Protein AF-0000000083455259 (afdb_homodimer)

Structure (mmCIF, N/CA/C/O backbone):
data_AF-0000000083455259-model_v1
#
loop_
_entity.id
_entity.type
_entity.pdbx_description
1 polymer 'Glycoprotein hormone subunit beta domain-containing protein'
#
loop_
_atom_site.group_PDB
_atom_site.id
_atom_site.type_symbol
_atom_site.label_atom_id
_atom_site.label_alt_id
_atom_site.label_comp_id
_atom_site.label_asym_id
_atom_site.label_entity_id
_atom_site.label_seq_id
_atom_site.pdbx_PDB_ins_code
_atom_site.Cartn_x
_atom_site.Cartn_y
_atom_site.Cartn_z
_atom_site.occupancy
_atom_site.B_iso_or_equiv
_atom_site.auth_seq_id
_atom_site.auth_comp_id
_atom_site.auth_asym_id
_atom_site.auth_atom_id
_atom_site.pdbx_PDB_model_num
ATOM 1 N N . MET A 1 1 ? -46.438 -30.312 -44.875 1 40.62 1 MET A N 1
ATOM 2 C CA . MET A 1 1 ? -45.875 -30 -43.562 1 40.62 1 MET A CA 1
ATOM 3 C C . MET A 1 1 ? -44.531 -29.312 -43.688 1 40.62 1 MET A C 1
ATOM 5 O O . MET A 1 1 ? -43.562 -29.891 -44.188 1 40.62 1 MET A O 1
ATOM 9 N N . PHE A 1 2 ? -44.469 -27.953 -44 1 55.75 2 PHE A N 1
ATOM 10 C CA . PHE A 1 2 ? -43.312 -27.062 -44.156 1 55.75 2 PHE A CA 1
ATOM 11 C C . PHE A 1 2 ? -42.562 -26.922 -42.844 1 55.75 2 PHE A C 1
ATOM 13 O O . PHE A 1 2 ? -43.156 -26.5 -41.844 1 55.75 2 PHE A O 1
ATOM 20 N N . LEU A 1 3 ? -41.562 -27.797 -42.562 1 54.16 3 LEU A N 1
ATOM 21 C CA . LEU A 1 3 ? -40.625 -27.641 -41.469 1 54.16 3 LEU A CA 1
ATOM 22 C C . LEU A 1 3 ? -39.875 -26.297 -41.562 1 54.16 3 LEU A C 1
ATOM 24 O O . LEU A 1 3 ? -39.188 -26.047 -42.562 1 54.16 3 LEU A O 1
ATOM 28 N N . GLU A 1 4 ? -40.406 -25.234 -40.875 1 63.78 4 GLU A N 1
ATOM 29 C CA . GLU A 1 4 ? -39.656 -23.984 -40.719 1 63.78 4 GLU A CA 1
ATOM 30 C C . GLU A 1 4 ? -38.375 -24.203 -39.938 1 63.78 4 GLU A C 1
ATOM 32 O O . GLU A 1 4 ? -38.406 -24.781 -38.844 1 63.78 4 GLU A O 1
ATOM 37 N N . THR A 1 5 ? -37.188 -24.203 -40.656 1 66.25 5 THR A N 1
ATOM 38 C CA . THR A 1 5 ? -35.875 -24.219 -40 1 66.25 5 THR A CA 1
ATOM 39 C C . THR A 1 5 ? -35.625 -22.922 -39.219 1 66.25 5 THR A C 1
ATOM 41 O O . THR A 1 5 ? -35.656 -21.844 -39.812 1 66.25 5 THR A O 1
ATOM 44 N N . VAL A 1 6 ? -35.969 -22.859 -37.938 1 65.25 6 VAL A N 1
ATOM 45 C CA . VAL A 1 6 ? -35.562 -21.719 -37.094 1 65.25 6 VAL A CA 1
ATOM 46 C C . VAL A 1 6 ? -34.031 -21.688 -36.969 1 65.25 6 VAL A C 1
ATOM 48 O O . VAL A 1 6 ? -33.438 -22.625 -36.469 1 65.25 6 VAL A O 1
ATOM 51 N N . THR A 1 7 ? -33.375 -20.844 -37.75 1 64.94 7 THR A N 1
ATOM 52 C CA . THR A 1 7 ? -31.938 -20.641 -37.562 1 64.94 7 THR A CA 1
ATOM 53 C C . THR A 1 7 ? -31.656 -19.844 -36.281 1 64.94 7 THR A C 1
ATOM 55 O O . THR A 1 7 ? -32.125 -18.703 -36.156 1 64.94 7 THR A O 1
ATOM 58 N N . VAL A 1 8 ? -31.375 -20.469 -35.156 1 56.97 8 VAL A N 1
ATOM 59 C CA . VAL A 1 8 ? -30.969 -19.797 -33.906 1 56.97 8 VAL A CA 1
ATOM 60 C C . VAL A 1 8 ? -29.594 -19.156 -34.125 1 56.97 8 VAL A C 1
ATOM 62 O O . VAL A 1 8 ? -28.594 -19.844 -34.312 1 56.97 8 VAL A O 1
ATOM 65 N N . MET A 1 9 ? -29.578 -17.875 -34.5 1 59.09 9 MET A N 1
ATOM 66 C CA . MET A 1 9 ? -28.328 -17.125 -34.531 1 59.09 9 MET A CA 1
ATOM 67 C C . MET A 1 9 ? -27.766 -16.922 -33.125 1 59.09 9 MET A C 1
ATOM 69 O O . MET A 1 9 ? -28.406 -16.297 -32.281 1 59.09 9 MET A O 1
ATOM 73 N N . TRP A 1 10 ? -26.859 -17.812 -32.625 1 54.88 10 TRP A N 1
ATOM 74 C CA . TRP A 1 10 ? -26.141 -17.625 -31.359 1 54.88 10 TRP A CA 1
ATOM 75 C C . TRP A 1 10 ? -25.297 -16.359 -31.406 1 54.88 10 TRP A C 1
ATOM 77 O O . TRP A 1 10 ? -24.359 -16.266 -32.188 1 54.88 10 TRP A O 1
ATOM 87 N N . LEU A 1 11 ? -25.844 -15.234 -30.938 1 53.41 11 LEU A N 1
ATOM 88 C CA . LEU A 1 11 ? -25.031 -14.039 -30.719 1 53.41 11 LEU A CA 1
ATOM 89 C C . LEU A 1 11 ? -23.922 -14.312 -29.719 1 53.41 11 LEU A C 1
ATOM 91 O O . LEU A 1 11 ? -24.188 -14.516 -28.531 1 53.41 11 LEU A O 1
ATOM 95 N N . VAL A 1 12 ? -22.719 -14.727 -30.141 1 47.78 12 VAL A N 1
ATOM 96 C CA . VAL A 1 12 ? -21.547 -14.805 -29.266 1 47.78 12 VAL A CA 1
ATOM 97 C C . VAL A 1 12 ? -21.125 -13.398 -28.859 1 47.78 12 VAL A C 1
ATOM 99 O O . VAL A 1 12 ? -20.656 -12.617 -29.688 1 47.78 12 VAL A O 1
ATOM 102 N N . LEU A 1 13 ? -21.734 -12.836 -27.812 1 45.16 13 LEU A N 1
ATOM 103 C CA . LEU A 1 13 ? -21.188 -11.633 -27.203 1 45.16 13 LEU A CA 1
ATOM 104 C C . LEU A 1 13 ? -19.719 -11.828 -26.812 1 45.16 13 LEU A C 1
ATOM 106 O O . LEU A 1 13 ? -19.422 -12.547 -25.859 1 45.16 13 LEU A O 1
ATOM 110 N N . SER A 1 14 ? -18.766 -11.75 -27.672 1 42.34 14 SER A N 1
ATOM 111 C CA . SER A 1 14 ? -17.359 -11.695 -27.297 1 42.34 14 SER A CA 1
ATOM 112 C C . SER A 1 14 ? -17.109 -10.578 -26.297 1 42.34 14 SER A C 1
ATOM 114 O O . SER A 1 14 ? -17.172 -9.398 -26.641 1 42.34 14 SER A O 1
ATOM 116 N N . VAL A 1 15 ? -17.359 -10.734 -25.047 1 44.81 15 VAL A N 1
ATOM 117 C CA . VAL A 1 15 ? -16.828 -9.789 -24.062 1 44.81 15 VAL A CA 1
ATOM 118 C C . VAL A 1 15 ? -15.336 -9.594 -24.281 1 44.81 15 VAL A C 1
ATOM 120 O O . VAL A 1 15 ? -14.539 -10.508 -24.047 1 44.81 15 VAL A O 1
ATOM 123 N N . ALA A 1 16 ? -14.953 -8.852 -25.25 1 38.34 16 ALA A N 1
ATOM 124 C CA . ALA A 1 16 ? -13.555 -8.453 -25.375 1 38.34 16 ALA A CA 1
ATOM 125 C C . ALA A 1 16 ? -12.938 -8.172 -24 1 38.34 16 ALA A C 1
ATOM 127 O O . ALA A 1 16 ? -13.484 -7.395 -23.219 1 38.34 16 ALA A O 1
ATOM 128 N N . ALA A 1 17 ? -12.227 -9.047 -23.391 1 47.44 17 ALA A N 1
ATOM 129 C CA . ALA A 1 17 ? -11.391 -8.742 -22.234 1 47.44 17 ALA A CA 1
ATOM 130 C C . ALA A 1 17 ? -10.727 -7.379 -22.375 1 47.44 17 ALA A C 1
ATOM 132 O O . ALA A 1 17 ? -10.031 -7.121 -23.359 1 47.44 17 ALA A O 1
ATOM 133 N N . GLN A 1 18 ? -11.32 -6.297 -21.922 1 48.06 18 GLN A N 1
ATOM 134 C CA . GLN A 1 18 ? -10.789 -4.941 -21.984 1 48.06 18 GLN A CA 1
ATOM 135 C C . GLN A 1 18 ? -9.297 -4.922 -21.672 1 48.06 18 GLN A C 1
ATOM 137 O O . GLN A 1 18 ? -8.875 -5.391 -20.609 1 48.06 18 GLN A O 1
ATOM 142 N N . GLN A 1 19 ? -8.477 -4.988 -22.609 1 56.91 19 GLN A N 1
ATOM 143 C CA . GLN A 1 19 ? -7.027 -4.855 -22.516 1 56.91 19 GLN A CA 1
ATOM 144 C C . GLN A 1 19 ? -6.641 -3.695 -21.609 1 56.91 19 GLN A C 1
ATOM 146 O O . GLN A 1 19 ? -6.961 -2.539 -21.891 1 56.91 19 GLN A O 1
ATOM 151 N N . VAL A 1 20 ? -6.52 -3.873 -20.344 1 58.78 20 VAL A N 1
ATOM 152 C CA . VAL A 1 20 ? -6.055 -2.855 -19.406 1 58.78 20 VAL A CA 1
ATOM 153 C C . VAL A 1 20 ? -4.672 -2.355 -19.828 1 58.78 20 VAL A C 1
ATOM 155 O O . VAL A 1 20 ? -3.803 -3.15 -20.188 1 58.78 20 VAL A O 1
ATOM 158 N N . ASP A 1 21 ? -4.543 -1.081 -20.062 1 64.81 21 ASP A N 1
ATOM 159 C CA . ASP A 1 21 ? -3.229 -0.477 -20.266 1 64.81 21 ASP A CA 1
ATOM 160 C C . ASP A 1 21 ? -2.471 -0.381 -18.938 1 64.81 21 ASP A C 1
ATOM 162 O O . ASP A 1 21 ? -2.812 0.433 -18.078 1 64.81 21 ASP A O 1
ATOM 166 N N . PRO A 1 22 ? -1.491 -1.121 -18.734 1 64.88 22 PRO A N 1
ATOM 167 C CA . PRO A 1 22 ? -0.765 -1.159 -17.453 1 64.88 22 PRO A CA 1
ATOM 168 C C . PRO A 1 22 ? -0.152 0.19 -17.094 1 64.88 22 PRO A C 1
ATOM 170 O O . PRO A 1 22 ? 0.076 0.466 -15.906 1 64.88 22 PRO A O 1
ATOM 173 N N . SER A 1 23 ? 0.193 1.008 -18.062 1 66.19 23 SER A N 1
ATOM 174 C CA . SER A 1 23 ? 0.887 2.266 -17.797 1 66.19 23 SER A CA 1
ATOM 175 C C . SER A 1 23 ? -0.078 3.342 -17.312 1 66.19 23 SER A C 1
ATOM 177 O O . SER A 1 23 ? 0.345 4.359 -16.766 1 66.19 23 SER A O 1
ATOM 179 N N . SER A 1 24 ? -1.394 3.029 -17.391 1 66.12 24 SER A N 1
ATOM 180 C CA . SER A 1 24 ? -2.309 4.121 -17.062 1 66.12 24 SER A CA 1
ATOM 181 C C . SER A 1 24 ? -3.402 3.666 -16.109 1 66.12 24 SER A C 1
ATOM 183 O O . SER A 1 24 ? -4.203 4.477 -15.641 1 66.12 24 SER A O 1
ATOM 185 N N . THR A 1 25 ? -3.301 2.441 -15.828 1 70.88 25 THR A N 1
ATOM 186 C CA . THR A 1 25 ? -4.414 1.971 -15.016 1 70.88 25 THR A CA 1
ATOM 187 C C . THR A 1 25 ? -4.332 2.557 -13.602 1 70.88 25 THR A C 1
ATOM 189 O O . THR A 1 25 ? -3.24 2.74 -13.062 1 70.88 25 THR A O 1
ATOM 192 N N . LEU A 1 26 ? -5.438 2.914 -13 1 75.69 26 LEU A N 1
ATOM 193 C CA . LEU A 1 26 ? -5.543 3.48 -11.656 1 75.69 26 LEU A CA 1
ATOM 194 C C . LEU A 1 26 ? -6.324 2.551 -10.734 1 75.69 26 LEU A C 1
ATOM 196 O O . LEU A 1 26 ? -6.789 2.971 -9.672 1 75.69 26 LEU A O 1
ATOM 200 N N . ASP A 1 27 ? -6.344 1.303 -11.133 1 86.75 27 ASP A N 1
ATOM 201 C CA . ASP A 1 27 ? -7.129 0.346 -10.359 1 86.75 27 ASP A CA 1
ATOM 202 C C . ASP A 1 27 ? -6.371 -0.967 -10.18 1 86.75 27 ASP A C 1
ATOM 204 O O . ASP A 1 27 ? -5.18 -1.049 -10.484 1 86.75 27 ASP A O 1
ATOM 208 N N . CYS A 1 28 ? -6.926 -1.816 -9.5 1 93.88 28 CYS A N 1
ATOM 209 C CA . CYS A 1 28 ? -6.453 -3.178 -9.273 1 93.88 28 CYS A CA 1
ATOM 210 C C . CYS A 1 28 ? -7.145 -4.156 -10.219 1 93.88 28 CYS A C 1
ATOM 212 O O . CYS A 1 28 ? -8.375 -4.191 -10.289 1 93.88 28 CYS A O 1
ATOM 214 N N . HIS A 1 29 ? -6.352 -4.977 -10.938 1 94.44 29 HIS A N 1
ATOM 215 C CA . HIS A 1 29 ? -6.879 -5.809 -12.016 1 94.44 29 HIS A CA 1
ATOM 216 C C . HIS A 1 29 ? -6.363 -7.238 -11.906 1 94.44 29 HIS A C 1
ATOM 218 O O . HIS A 1 29 ? -5.285 -7.477 -11.367 1 94.44 29 HIS A O 1
ATOM 224 N N . ARG A 1 30 ? -7.246 -8.172 -12.414 1 95.5 30 ARG A N 1
ATOM 225 C CA . ARG A 1 30 ? -6.719 -9.516 -12.641 1 95.5 30 ARG A CA 1
ATOM 226 C C . ARG A 1 30 ? -5.684 -9.516 -13.766 1 95.5 30 ARG A C 1
ATOM 228 O O . ARG A 1 30 ? -5.859 -8.836 -14.781 1 95.5 30 ARG A O 1
ATOM 235 N N . ARG A 1 31 ? -4.648 -10.219 -13.547 1 94.06 31 ARG A N 1
ATOM 236 C CA . ARG A 1 31 ? -3.576 -10.336 -14.531 1 94.06 31 ARG A CA 1
ATOM 237 C C . ARG A 1 31 ? -2.982 -11.742 -14.531 1 94.06 31 ARG A C 1
ATOM 239 O O . ARG A 1 31 ? -2.74 -12.32 -13.469 1 94.06 31 ARG A O 1
ATOM 246 N N . VAL A 1 32 ? -2.764 -12.258 -15.734 1 95.06 32 VAL A N 1
ATOM 247 C CA . VAL A 1 32 ? -2.189 -13.594 -15.844 1 95.06 32 VAL A CA 1
ATOM 248 C C . VAL A 1 32 ? -0.717 -13.555 -15.438 1 95.06 32 VAL A C 1
ATOM 250 O O . VAL A 1 32 ? 0.022 -12.656 -15.844 1 95.06 32 VAL A O 1
ATOM 253 N N . TYR A 1 33 ? -0.244 -14.531 -14.688 1 94.56 33 TYR A N 1
ATOM 254 C CA . TYR A 1 33 ? 1.141 -14.727 -14.273 1 94.56 33 TYR A CA 1
ATOM 255 C C . TYR A 1 33 ? 1.617 -16.141 -14.602 1 94.56 33 TYR A C 1
ATOM 257 O O . TYR A 1 33 ? 1.011 -17.109 -14.164 1 94.56 33 TYR A O 1
ATOM 265 N N . ASN A 1 34 ? 2.652 -16.234 -15.359 1 95.56 34 ASN A N 1
ATOM 266 C CA . ASN A 1 34 ? 3.236 -17.516 -15.703 1 95.56 34 ASN A CA 1
ATOM 267 C C . ASN A 1 34 ? 4.453 -17.828 -14.836 1 95.56 34 ASN A C 1
ATOM 269 O O . ASN A 1 34 ? 5.348 -17 -14.688 1 95.56 34 ASN A O 1
ATOM 273 N N . HIS A 1 35 ? 4.457 -19.016 -14.312 1 93.69 35 HIS A N 1
ATOM 274 C CA . HIS A 1 35 ? 5.641 -19.406 -13.547 1 93.69 35 HIS A CA 1
ATOM 275 C C . HIS A 1 35 ? 5.832 -20.906 -13.555 1 93.69 35 HIS A C 1
ATOM 277 O O . HIS A 1 35 ? 4.871 -21.672 -13.727 1 93.69 35 HIS A O 1
ATOM 283 N N . LYS A 1 36 ? 7.074 -21.297 -13.414 1 95.5 36 LYS A N 1
ATOM 284 C CA . LYS A 1 36 ? 7.418 -22.719 -13.375 1 95.5 36 LYS A CA 1
ATOM 285 C C . LYS A 1 36 ? 7.117 -23.328 -12.008 1 95.5 36 LYS A C 1
ATOM 287 O O . LYS A 1 36 ? 7.445 -22.734 -10.977 1 95.5 36 LYS A O 1
ATOM 292 N N . VAL A 1 37 ? 6.504 -24.484 -12.023 1 96.38 37 VAL A N 1
ATOM 293 C CA . VAL A 1 37 ? 6.227 -25.188 -10.781 1 96.38 37 VAL A CA 1
ATOM 294 C C . VAL A 1 37 ? 6.688 -26.641 -10.898 1 96.38 37 VAL A C 1
ATOM 296 O O . VAL A 1 37 ? 6.848 -27.156 -12 1 96.38 37 VAL A O 1
ATOM 299 N N . SER A 1 38 ? 6.969 -27.25 -9.766 1 96.5 38 SER A N 1
ATOM 300 C CA . SER A 1 38 ? 7.336 -28.656 -9.711 1 96.5 38 SER A CA 1
ATOM 301 C C . SER A 1 38 ? 6.766 -29.328 -8.469 1 96.5 38 SER A C 1
ATOM 303 O O . SER A 1 38 ? 6.504 -28.672 -7.465 1 96.5 38 SER A O 1
ATOM 305 N N . LYS A 1 39 ? 6.488 -30.578 -8.594 1 96.62 39 LYS A N 1
ATOM 306 C CA . LYS A 1 39 ? 6.023 -31.438 -7.508 1 96.62 39 LYS A CA 1
ATOM 307 C C . LYS A 1 39 ? 6.781 -32.75 -7.48 1 96.62 39 LYS A C 1
ATOM 309 O O . LYS A 1 39 ? 6.961 -33.406 -8.523 1 96.62 39 LYS A O 1
ATOM 314 N N . SER A 1 40 ? 7.273 -33.125 -6.32 1 97.06 40 SER A N 1
ATOM 315 C CA . SER A 1 40 ? 8.039 -34.375 -6.188 1 97.06 40 SER A CA 1
ATOM 316 C C . SER A 1 40 ? 7.215 -35.469 -5.52 1 97.06 40 SER A C 1
ATOM 318 O O . SER A 1 40 ? 6.32 -35.156 -4.719 1 97.06 40 SER A O 1
ATOM 320 N N . ASP A 1 41 ? 7.562 -36.719 -5.824 1 97.12 41 ASP A N 1
ATOM 321 C CA . ASP A 1 41 ? 6.922 -37.812 -5.148 1 97.12 41 ASP A CA 1
ATOM 322 C C . ASP A 1 41 ? 7.781 -38.344 -3.99 1 97.12 41 ASP A C 1
ATOM 324 O O . ASP A 1 41 ? 8.742 -37.688 -3.592 1 97.12 41 ASP A O 1
ATOM 328 N N . SER A 1 42 ? 7.352 -39.438 -3.373 1 96.75 42 SER A N 1
ATOM 329 C CA . SER A 1 42 ? 8 -39.938 -2.172 1 96.75 42 SER A CA 1
ATOM 330 C C . SER A 1 42 ? 9.422 -40.406 -2.469 1 96.75 42 SER A C 1
ATOM 332 O O . SER A 1 42 ? 10.25 -40.531 -1.558 1 96.75 42 SER A O 1
ATOM 334 N N . GLN A 1 43 ? 9.781 -40.688 -3.721 1 97.12 43 GLN A N 1
ATOM 335 C CA . GLN A 1 43 ? 11.109 -41.188 -4.09 1 97.12 43 GLN A CA 1
ATOM 336 C C . GLN A 1 43 ? 11.953 -40.062 -4.695 1 97.12 43 GLN A C 1
ATOM 338 O O . GLN A 1 43 ? 13.055 -40.312 -5.195 1 97.12 43 GLN A O 1
ATOM 343 N N . GLY A 1 44 ? 11.375 -38.812 -4.777 1 97.12 44 GLY A N 1
ATOM 344 C CA . GLY A 1 44 ? 12.133 -37.688 -5.254 1 97.12 44 GLY A CA 1
ATOM 345 C C . GLY A 1 44 ? 11.969 -37.438 -6.742 1 97.12 44 GLY A C 1
ATOM 346 O O . GLY A 1 44 ? 12.625 -36.562 -7.309 1 97.12 44 GLY A O 1
ATOM 347 N N . ARG A 1 45 ? 11.18 -38.312 -7.391 1 97.44 45 ARG A N 1
ATOM 348 C CA . ARG A 1 45 ? 10.898 -38.094 -8.805 1 97.44 45 ARG A CA 1
ATOM 349 C C . ARG A 1 45 ? 9.984 -36.906 -9 1 97.44 45 ARG A C 1
ATOM 351 O O . ARG A 1 45 ? 9.086 -36.656 -8.18 1 97.44 45 ARG A O 1
ATOM 358 N N . LEU A 1 46 ? 10.133 -36.125 -10.18 1 97.62 46 LEU A N 1
ATOM 359 C CA . LEU A 1 46 ? 9.5 -34.812 -10.305 1 97.62 46 LEU A CA 1
ATOM 360 C C . LEU A 1 46 ? 8.555 -34.781 -11.5 1 97.62 46 LEU A C 1
ATOM 362 O O . LEU A 1 46 ? 8.789 -35.469 -12.5 1 97.62 46 LEU A O 1
ATOM 366 N N . CYS A 1 47 ? 7.523 -34.031 -11.289 1 98.31 47 CYS A N 1
ATOM 367 C CA . CYS A 1 47 ? 6.793 -33.438 -12.406 1 98.31 47 CYS A CA 1
ATOM 368 C C . CYS A 1 47 ? 6.918 -31.922 -12.406 1 98.31 47 CYS A C 1
ATOM 370 O O . CYS A 1 47 ? 6.953 -31.312 -11.344 1 98.31 47 CYS A O 1
ATOM 372 N N . TRP A 1 48 ? 7.035 -31.328 -13.602 1 98.06 48 TRP A N 1
ATOM 373 C CA . TRP A 1 48 ? 7.129 -29.875 -13.633 1 98.06 48 TRP A CA 1
ATOM 374 C C . TRP A 1 48 ? 6.473 -29.312 -14.891 1 98.06 48 TRP A C 1
ATOM 376 O O . TRP A 1 48 ? 6.219 -30.047 -15.844 1 98.06 48 TRP A O 1
ATOM 386 N N . ASP A 1 49 ? 6.074 -28.047 -14.922 1 97.81 49 ASP A N 1
ATOM 387 C CA . ASP A 1 49 ? 5.504 -27.328 -16.062 1 97.81 49 ASP A CA 1
ATOM 388 C C . ASP A 1 49 ? 5.48 -25.828 -15.797 1 97.81 49 ASP A C 1
ATOM 390 O O . ASP A 1 49 ? 5.781 -25.375 -14.688 1 97.81 49 ASP A O 1
ATOM 394 N N . THR A 1 50 ? 5.34 -25.047 -16.844 1 97.25 50 THR A N 1
ATOM 395 C CA . THR A 1 50 ? 4.973 -23.641 -16.703 1 97.25 50 THR A CA 1
ATOM 396 C C . THR A 1 50 ? 3.455 -23.469 -16.703 1 97.25 50 THR A C 1
ATOM 398 O O . THR A 1 50 ? 2.783 -23.875 -17.656 1 97.25 50 THR A O 1
ATOM 401 N N . ILE A 1 51 ? 2.982 -22.938 -15.602 1 96 51 ILE A N 1
ATOM 402 C CA . ILE A 1 51 ? 1.532 -22.797 -15.531 1 96 51 ILE A CA 1
ATOM 403 C C . ILE A 1 51 ? 1.153 -21.312 -15.562 1 96 51 ILE A C 1
ATOM 405 O O . ILE A 1 51 ? 1.975 -20.453 -15.242 1 96 51 ILE A O 1
ATOM 409 N N . SER A 1 52 ? -0.119 -21.062 -16.031 1 95.44 52 SER A N 1
ATOM 410 C CA . SER A 1 52 ? -0.715 -19.734 -16.016 1 95.44 52 SER A CA 1
ATOM 411 C C . SER A 1 52 ? -1.705 -19.594 -14.859 1 95.44 52 SER A C 1
ATOM 413 O O . SER A 1 52 ? -2.68 -20.344 -14.773 1 95.44 52 SER A O 1
ATOM 415 N N . VAL A 1 53 ? -1.387 -18.625 -14.062 1 95.81 53 VAL A N 1
ATOM 416 C CA . VAL A 1 53 ? -2.252 -18.406 -12.906 1 95.81 53 VAL A CA 1
ATOM 417 C C . VAL A 1 53 ? -2.77 -16.969 -12.93 1 95.81 53 VAL A C 1
ATOM 419 O O . VAL A 1 53 ? -2.02 -16.031 -13.227 1 95.81 53 VAL A O 1
ATOM 422 N N . MET A 1 54 ? -4.109 -16.828 -12.547 1 96.19 54 MET A N 1
ATOM 423 C CA . MET A 1 54 ? -4.652 -15.469 -12.445 1 96.19 54 MET A CA 1
ATOM 424 C C . MET A 1 54 ? -4.191 -14.789 -11.164 1 96.19 54 MET A C 1
ATOM 426 O O . MET A 1 54 ? -4.461 -15.281 -10.062 1 96.19 54 MET A O 1
ATOM 430 N N . SER A 1 55 ? -3.5 -13.703 -11.328 1 96.62 55 SER A N 1
ATOM 431 C CA . SER A 1 55 ? -2.996 -12.906 -10.211 1 96.62 55 SER A CA 1
ATOM 432 C C . SER A 1 55 ? -3.682 -11.547 -10.148 1 96.6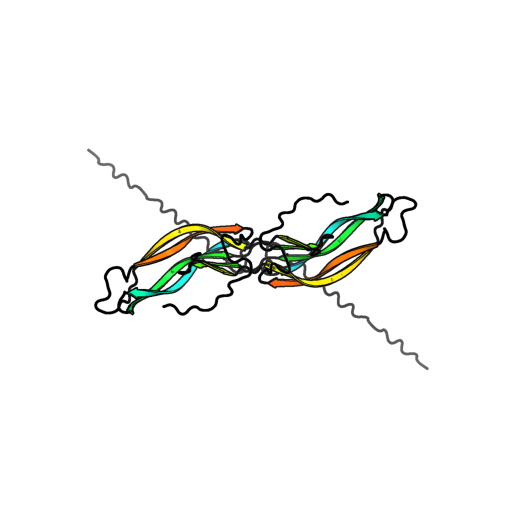2 55 SER A C 1
ATOM 434 O O . SER A 1 55 ? -4.605 -11.273 -10.922 1 96.62 55 SER A O 1
ATOM 436 N N . CYS A 1 56 ? -3.33 -10.758 -9.094 1 95.81 56 CYS A N 1
ATOM 437 C CA . CYS A 1 56 ? -3.824 -9.391 -8.992 1 95.81 56 CYS A CA 1
ATOM 438 C C . CYS A 1 56 ? -2.68 -8.391 -9.094 1 95.81 56 CYS A C 1
ATOM 440 O O . CYS A 1 56 ? -1.62 -8.586 -8.5 1 95.81 56 CYS A O 1
ATOM 442 N N . TRP A 1 57 ? -2.873 -7.391 -9.891 1 95 57 TRP A N 1
ATOM 443 C CA . TRP A 1 57 ? -1.903 -6.316 -10.078 1 95 57 TRP A CA 1
ATOM 444 C C . TRP A 1 57 ? -2.605 -4.984 -10.328 1 95 57 TRP A C 1
ATOM 446 O O . TRP A 1 57 ? -3.639 -4.938 -11 1 95 57 TRP A O 1
ATOM 456 N N . GLY A 1 58 ? -1.932 -3.967 -9.789 1 93.81 58 GLY A N 1
ATOM 457 C CA . GLY A 1 58 ? -2.475 -2.646 -10.07 1 93.81 58 GLY A CA 1
ATOM 458 C C . GLY A 1 58 ? -1.869 -1.558 -9.203 1 93.81 58 GLY A C 1
ATOM 459 O O . GLY A 1 58 ? -0.775 -1.726 -8.664 1 93.81 58 GLY A O 1
ATOM 460 N N . ARG A 1 59 ? -2.52 -0.44 -9.273 1 93.44 59 ARG A N 1
ATOM 461 C CA . ARG A 1 59 ? -2.107 0.76 -8.555 1 93.44 59 ARG A CA 1
ATOM 462 C C . ARG A 1 59 ? -3.26 1.331 -7.734 1 93.44 59 ARG A C 1
ATOM 464 O O . ARG A 1 59 ? -4.328 1.626 -8.273 1 93.44 59 ARG A O 1
ATOM 471 N N . CYS A 1 60 ? -3.014 1.433 -6.465 1 92.62 60 CYS A N 1
ATOM 472 C CA . CYS A 1 60 ? -4.047 1.914 -5.559 1 92.62 60 CYS A CA 1
ATOM 473 C C . CYS A 1 60 ? -3.686 3.283 -4.996 1 92.62 60 CYS A C 1
ATOM 475 O O . CYS A 1 60 ? -2.514 3.562 -4.734 1 92.62 60 CYS A O 1
ATOM 477 N N . ASP A 1 61 ? -4.691 4.102 -4.746 1 91.56 61 ASP A N 1
ATOM 478 C CA . ASP A 1 61 ? -4.488 5.453 -4.23 1 91.56 61 ASP A CA 1
ATOM 479 C C . ASP A 1 61 ? -4.055 5.422 -2.768 1 91.56 61 ASP A C 1
ATOM 481 O O . ASP A 1 61 ? -4.852 5.09 -1.887 1 91.56 61 ASP A O 1
ATOM 485 N N . SER A 1 62 ? -2.801 5.781 -2.561 1 93.5 62 SER A N 1
ATOM 486 C CA . SER A 1 62 ? -2.285 5.809 -1.196 1 93.5 62 SER A CA 1
ATOM 487 C C . SER A 1 62 ? -1.741 7.188 -0.841 1 93.5 62 SER A C 1
ATOM 489 O O . SER A 1 62 ? -1.381 7.969 -1.727 1 93.5 62 SER A O 1
ATOM 491 N N . ASN A 1 63 ? -1.727 7.457 0.531 1 94.06 63 ASN A N 1
ATOM 492 C CA . ASN A 1 63 ? -1.252 8.773 0.938 1 94.06 63 ASN A CA 1
ATOM 493 C C . ASN A 1 63 ? -0.825 8.789 2.402 1 94.06 63 ASN A C 1
ATOM 495 O O . ASN A 1 63 ? -1.163 7.879 3.162 1 94.06 63 ASN A O 1
ATOM 499 N N . GLU A 1 64 ? -0.028 9.789 2.703 1 94.81 64 GLU A N 1
ATOM 500 C CA . GLU A 1 64 ? 0.327 10.164 4.066 1 94.81 64 GLU A CA 1
ATOM 501 C C . GLU A 1 64 ? 0.162 11.672 4.281 1 94.81 64 GLU A C 1
ATOM 503 O O . GLU A 1 64 ? 0.601 12.469 3.455 1 94.81 64 GLU A O 1
ATOM 508 N N . ILE A 1 65 ? -0.494 11.992 5.406 1 94.06 65 ILE A N 1
ATOM 509 C CA . ILE A 1 65 ? -0.691 13.391 5.754 1 94.06 65 ILE A CA 1
ATOM 510 C C . ILE A 1 65 ? -0.174 13.656 7.164 1 94.06 65 ILE A C 1
ATOM 512 O O . ILE A 1 65 ? -0.123 12.742 7.992 1 94.06 65 ILE A O 1
ATOM 516 N N . SER A 1 66 ? 0.217 14.891 7.398 1 92.38 66 SER A N 1
ATOM 517 C CA . SER A 1 66 ? 0.705 15.289 8.711 1 92.38 66 SER A CA 1
ATOM 518 C C . SER A 1 66 ? -0.371 15.109 9.781 1 92.38 66 SER A C 1
ATOM 520 O O . SER A 1 66 ? -1.558 15.305 9.508 1 92.38 66 SER A O 1
ATOM 522 N N . ASP A 1 67 ? 0.077 14.742 10.945 1 89.94 67 ASP A N 1
ATOM 523 C CA . ASP A 1 67 ? -0.75 14.602 12.141 1 89.94 67 ASP A CA 1
ATOM 524 C C . ASP A 1 67 ? -0.011 15.094 13.383 1 89.94 67 ASP A C 1
ATOM 526 O O . ASP A 1 67 ? 1.219 15.039 13.445 1 89.94 67 ASP A O 1
ATOM 530 N N . TRP A 1 68 ? -0.783 15.609 14.273 1 86.94 68 TRP A N 1
ATOM 531 C CA . TRP A 1 68 ? -0.138 16.109 15.484 1 86.94 68 TRP A CA 1
ATOM 532 C C . TRP A 1 68 ? 0.248 14.969 16.406 1 86.94 68 TRP A C 1
ATOM 534 O O . TRP A 1 68 ? 1.124 15.117 17.266 1 86.94 68 TRP A O 1
ATOM 544 N N . ARG A 1 69 ? -0.496 13.875 16.391 1 84.69 69 ARG A N 1
ATOM 545 C CA . ARG A 1 69 ? -0.217 12.703 17.219 1 84.69 69 ARG A CA 1
ATOM 546 C C . ARG A 1 69 ? 0.947 11.898 16.656 1 84.69 69 ARG A C 1
ATOM 548 O O . ARG A 1 69 ? 1.074 11.75 15.438 1 84.69 69 ARG A O 1
ATOM 555 N N . PHE A 1 70 ? 1.761 11.273 17.625 1 83.94 70 PHE A N 1
ATOM 556 C CA . PHE A 1 70 ? 2.791 10.336 17.203 1 83.94 70 PHE A CA 1
ATOM 557 C C . PHE A 1 70 ? 2.178 9.172 16.422 1 83.94 70 PHE A C 1
ATOM 559 O O . PHE A 1 70 ? 1.15 8.625 16.828 1 83.94 70 PHE A O 1
ATOM 566 N N . PRO A 1 71 ? 2.865 8.789 15.18 1 86.88 71 PRO A N 1
ATOM 567 C CA . PRO A 1 71 ? 4.176 9.133 14.617 1 86.88 71 PRO A CA 1
ATOM 568 C C . PRO A 1 71 ? 4.117 10.336 13.672 1 86.88 71 PRO A C 1
ATOM 570 O O . PRO A 1 71 ? 4.844 10.375 12.68 1 86.88 71 PRO A O 1
ATOM 573 N N . TYR A 1 72 ? 3.188 11.281 13.961 1 88.5 72 TYR A N 1
ATOM 574 C CA . TYR A 1 72 ? 3.051 12.617 13.375 1 88.5 72 TYR A CA 1
ATOM 575 C C . TYR A 1 72 ? 2.574 12.531 11.93 1 88.5 72 TYR A C 1
ATOM 577 O O . TYR A 1 72 ? 2.932 13.367 11.102 1 88.5 72 TYR A O 1
ATOM 585 N N . LYS A 1 73 ? 2.041 11.398 11.641 1 90.38 73 LYS A N 1
ATOM 586 C CA . LYS A 1 73 ? 1.402 11.242 10.336 1 90.38 73 LYS A CA 1
ATOM 587 C C . LYS A 1 73 ? 0.215 10.289 10.422 1 90.38 73 LYS A C 1
ATOM 589 O O . LYS A 1 73 ? 0.151 9.445 11.32 1 90.38 73 LYS A O 1
ATOM 594 N N . ARG A 1 74 ? -0.715 10.531 9.555 1 91.12 74 ARG A N 1
ATOM 595 C CA . ARG A 1 74 ? -1.793 9.594 9.273 1 91.12 74 ARG A CA 1
ATOM 596 C C . ARG A 1 74 ? -1.644 9 7.875 1 91.12 74 ARG A C 1
ATOM 598 O O . ARG A 1 74 ? -1.277 9.703 6.93 1 91.12 74 ARG A O 1
ATOM 605 N N . SER A 1 75 ? -1.843 7.699 7.836 1 92 75 SER A N 1
ATOM 606 C CA . SER A 1 75 ? -1.576 7.004 6.578 1 92 75 SER A CA 1
ATOM 607 C C . SER A 1 75 ? -2.82 6.281 6.074 1 92 75 SER A C 1
ATOM 609 O O . SER A 1 75 ? -3.631 5.801 6.867 1 92 75 SER A O 1
ATOM 611 N N . HIS A 1 76 ? -3.08 6.25 4.832 1 92.81 76 HIS A N 1
ATOM 612 C CA . HIS A 1 76 ? -4.016 5.426 4.074 1 92.81 76 HIS A CA 1
ATOM 613 C C . HIS A 1 76 ? -3.303 4.652 2.969 1 92.81 76 HIS A C 1
ATOM 615 O O . HIS A 1 76 ? -2.938 5.23 1.942 1 92.81 76 HIS A O 1
ATOM 621 N N . HIS A 1 77 ? -3.227 3.326 3.23 1 93.56 77 HIS A N 1
ATOM 622 C CA . HIS A 1 77 ? -2.309 2.553 2.4 1 93.56 77 HIS A CA 1
ATOM 623 C C . HIS A 1 77 ? -3.004 1.339 1.794 1 93.56 77 HIS A C 1
ATOM 625 O O . HIS A 1 77 ? -2.596 0.2 2.037 1 93.56 77 HIS A O 1
ATOM 631 N N . PRO A 1 78 ? -4.02 1.566 0.93 1 93.75 78 PRO A N 1
ATOM 632 C CA . PRO A 1 78 ? -4.551 0.406 0.21 1 93.75 78 PRO A CA 1
ATOM 633 C C . PRO A 1 78 ? -3.555 -0.174 -0.791 1 93.7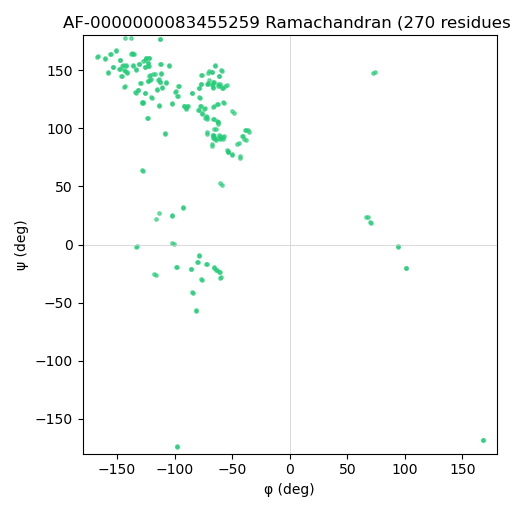5 78 PRO A C 1
ATOM 635 O O . PRO A 1 78 ? -2.752 0.564 -1.366 1 93.75 78 PRO A O 1
ATOM 638 N N . VAL A 1 79 ? -3.621 -1.434 -0.998 1 94.25 79 VAL A N 1
ATOM 639 C CA . VAL A 1 79 ? -2.781 -2.15 -1.952 1 94.25 79 VAL A CA 1
ATOM 640 C C . VAL A 1 79 ? -3.631 -3.133 -2.754 1 94.25 79 VAL A C 1
ATOM 642 O O . VAL A 1 79 ? -4.785 -3.391 -2.406 1 94.25 79 VAL A O 1
ATOM 645 N N . CYS A 1 80 ? -3.078 -3.568 -3.807 1 94.81 80 CYS A N 1
ATOM 646 C CA . CYS A 1 80 ? -3.809 -4.496 -4.664 1 94.81 80 CYS A CA 1
ATOM 647 C C . CYS A 1 80 ? -3.77 -5.91 -4.098 1 94.81 80 CYS A C 1
ATOM 649 O O . CYS A 1 80 ? -2.703 -6.523 -4.016 1 94.81 80 CYS A O 1
ATOM 651 N N . LEU A 1 81 ? -4.973 -6.418 -3.734 1 95.5 81 LEU A N 1
ATOM 652 C CA . LEU A 1 81 ? -5.094 -7.715 -3.08 1 95.5 81 LEU A CA 1
ATOM 653 C C . LEU A 1 81 ? -6.047 -8.625 -3.848 1 95.5 81 LEU A C 1
ATOM 655 O O . LEU A 1 81 ? -6.867 -8.148 -4.637 1 95.5 81 LEU A O 1
ATOM 659 N N . PHE A 1 82 ? -5.859 -9.961 -3.521 1 95.44 82 PHE A N 1
ATOM 660 C CA . PHE A 1 82 ? -6.922 -10.883 -3.895 1 95.44 82 PHE A CA 1
ATOM 661 C C . PHE A 1 82 ? -8.219 -10.539 -3.18 1 95.44 82 PHE A C 1
ATOM 663 O O . PHE A 1 82 ? -8.266 -10.484 -1.948 1 95.44 82 PHE A O 1
ATOM 670 N N . ASP A 1 83 ? -9.273 -10.258 -3.879 1 95.5 83 ASP A N 1
ATOM 671 C CA . ASP A 1 83 ? -10.602 -10.078 -3.293 1 95.5 83 ASP A CA 1
ATOM 672 C C . ASP A 1 83 ? -11.281 -11.422 -3.049 1 95.5 83 ASP A C 1
ATOM 674 O O . ASP A 1 83 ? -11.633 -11.75 -1.915 1 95.5 83 ASP A O 1
ATOM 678 N N . THR A 1 84 ? -11.438 -12.203 -4.074 1 96.5 84 THR A N 1
ATOM 679 C CA . THR A 1 84 ? -11.914 -13.586 -4.004 1 96.5 84 THR A CA 1
ATOM 680 C C . THR A 1 84 ? -10.977 -14.516 -4.758 1 96.5 84 THR A C 1
ATOM 682 O O . THR A 1 84 ? -10.5 -14.188 -5.848 1 96.5 84 THR A O 1
ATOM 685 N N . ARG A 1 85 ? -10.742 -15.711 -4.125 1 96.38 85 ARG A N 1
ATOM 686 C CA . ARG A 1 85 ? -9.836 -16.688 -4.723 1 96.38 85 ARG A CA 1
ATOM 687 C C . ARG A 1 85 ? -10.547 -18.016 -4.953 1 96.38 85 ARG A C 1
ATOM 689 O O . ARG A 1 85 ? -11.586 -18.281 -4.348 1 96.38 85 ARG A O 1
ATOM 696 N N . GLU A 1 86 ? -10.023 -18.812 -5.789 1 97.12 86 GLU A N 1
ATOM 697 C CA . GLU A 1 86 ? -10.492 -20.188 -5.996 1 97.12 86 GLU A CA 1
ATOM 698 C C . GLU A 1 86 ? -9.32 -21.156 -6.086 1 97.12 86 GLU A C 1
ATOM 700 O O . GLU A 1 86 ? -8.195 -20.766 -6.406 1 97.12 86 GLU A O 1
ATOM 705 N N . ILE A 1 87 ? -9.609 -22.406 -5.746 1 96.69 87 ILE A N 1
ATOM 706 C CA . ILE A 1 87 ? -8.625 -23.484 -5.902 1 96.69 87 ILE A CA 1
ATOM 707 C C . ILE A 1 87 ? -8.688 -24.031 -7.324 1 96.69 87 ILE A C 1
ATOM 709 O O . ILE A 1 87 ? -9.773 -24.297 -7.84 1 96.69 87 ILE A O 1
ATOM 713 N N . ALA A 1 88 ? -7.547 -24.125 -7.926 1 96.62 88 ALA A N 1
ATOM 714 C CA . ALA A 1 88 ? -7.441 -24.703 -9.258 1 96.62 88 ALA A CA 1
ATOM 715 C C . ALA A 1 88 ? -6.398 -25.812 -9.289 1 96.62 88 ALA A C 1
ATOM 717 O O . ALA A 1 88 ? -5.574 -25.922 -8.375 1 96.62 88 ALA A O 1
ATOM 718 N N . VAL A 1 89 ? -6.543 -26.703 -10.305 1 96.88 89 VAL A N 1
ATOM 719 C CA . VAL A 1 89 ? -5.605 -27.812 -10.469 1 96.88 89 VAL A CA 1
ATOM 720 C C . VAL A 1 89 ? -5.031 -27.797 -11.883 1 96.88 89 VAL A C 1
ATOM 722 O O . VAL A 1 89 ? -5.773 -27.672 -12.859 1 96.88 89 VAL A O 1
ATOM 725 N N . ALA A 1 90 ? -3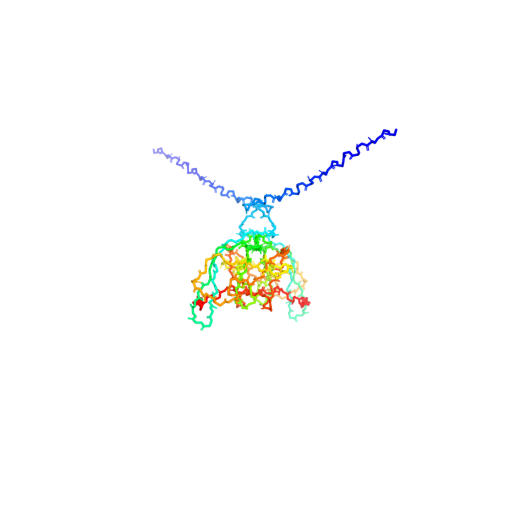.75 -27.891 -11.914 1 97.06 90 ALA A N 1
ATOM 726 C CA . ALA A 1 90 ? -3.07 -28.031 -13.203 1 97.06 90 ALA A CA 1
ATOM 727 C C . ALA A 1 90 ? -2.418 -29.406 -13.328 1 97.06 90 ALA A C 1
ATOM 729 O O . ALA A 1 90 ? -1.861 -29.922 -12.359 1 97.06 90 ALA A O 1
ATOM 730 N N . LYS A 1 91 ? -2.525 -29.953 -14.5 1 97.69 91 LYS A N 1
ATOM 731 C CA . LYS A 1 91 ? -1.794 -31.172 -14.773 1 97.69 91 LYS A CA 1
ATOM 732 C C . LYS A 1 91 ? -0.421 -30.875 -15.375 1 97.69 91 LYS A C 1
ATOM 734 O O . LYS A 1 91 ? -0.321 -30.328 -16.469 1 97.69 91 LYS A O 1
ATOM 739 N N . LEU A 1 92 ? 0.609 -31.281 -14.695 1 98.12 92 LEU A N 1
ATOM 740 C CA . LEU A 1 92 ? 1.979 -31.031 -15.133 1 98.12 92 LEU A CA 1
ATOM 741 C C . LEU A 1 92 ? 2.371 -31.984 -16.266 1 98.12 92 LEU A C 1
ATOM 743 O O . LEU A 1 92 ? 2.076 -33.188 -16.203 1 98.12 92 LEU A O 1
ATOM 747 N N . SER A 1 93 ? 3.068 -31.516 -17.312 1 97.25 93 SER A N 1
ATOM 748 C CA . SER A 1 93 ? 3.27 -32.281 -18.547 1 97.25 93 SER A CA 1
ATOM 749 C C . SER A 1 93 ? 4.625 -32.969 -18.562 1 97.25 93 SER A C 1
ATOM 751 O O . SER A 1 93 ? 4.863 -33.875 -19.359 1 97.25 93 SER A O 1
ATOM 753 N N . ASN A 1 94 ? 5.582 -32.531 -17.734 1 98.31 94 ASN A N 1
ATOM 754 C CA . ASN A 1 94 ? 6.926 -33.094 -17.734 1 98.31 94 ASN A CA 1
ATOM 755 C C . ASN A 1 94 ? 7.18 -33.938 -16.484 1 98.31 94 ASN A C 1
ATOM 757 O O . ASN A 1 94 ? 7.629 -33.406 -15.453 1 98.31 94 ASN A O 1
ATOM 761 N N . CYS A 1 95 ? 6.949 -35.188 -16.688 1 98.31 95 CYS A N 1
ATOM 762 C CA . CYS A 1 95 ? 7.117 -36.062 -15.539 1 98.31 95 CYS A CA 1
ATOM 763 C C . CYS A 1 95 ? 8.227 -37.062 -15.781 1 98.31 95 CYS A C 1
ATOM 765 O O . CYS A 1 95 ? 8.375 -37.562 -16.891 1 98.31 95 CYS A O 1
ATOM 767 N N . ASP A 1 96 ? 8.938 -37.406 -14.688 1 97.88 96 ASP A N 1
ATOM 768 C CA . ASP A 1 96 ? 9.906 -38.5 -14.711 1 97.88 96 ASP A CA 1
ATOM 769 C C . ASP A 1 96 ? 9.219 -39.844 -14.961 1 97.88 96 ASP A C 1
ATOM 771 O O . ASP A 1 96 ? 8.039 -40 -14.641 1 97.88 96 ASP A O 1
ATOM 775 N N . PRO A 1 97 ? 10.062 -40.719 -15.531 1 96.88 97 PRO A N 1
ATOM 776 C CA . PRO A 1 97 ? 9.484 -42.062 -15.703 1 96.88 97 PRO A CA 1
ATOM 777 C C . PRO A 1 97 ? 9.086 -42.688 -14.383 1 96.88 97 PRO A C 1
ATOM 779 O O . PRO A 1 97 ? 9.781 -42.531 -13.375 1 96.88 97 PRO A O 1
ATOM 782 N N . ASP A 1 98 ? 7.926 -43.344 -14.359 1 96.44 98 ASP A N 1
ATOM 783 C CA . ASP A 1 98 ? 7.418 -44.156 -13.266 1 96.44 98 ASP A CA 1
ATOM 784 C C . ASP A 1 98 ? 7.105 -43.312 -12.039 1 96.44 98 ASP A C 1
ATOM 786 O O . ASP A 1 98 ? 7.227 -43.781 -10.906 1 96.44 98 ASP A O 1
ATOM 790 N N . VAL A 1 99 ? 6.863 -42.031 -12.273 1 97.44 99 VAL A N 1
ATOM 791 C CA . VAL A 1 99 ? 6.492 -41.156 -11.156 1 97.44 99 VAL A CA 1
ATOM 792 C C . VAL A 1 99 ? 5.211 -41.688 -10.508 1 97.44 99 VAL A C 1
ATOM 794 O O . VAL A 1 99 ? 4.348 -42.25 -11.188 1 97.44 99 VAL A O 1
ATOM 797 N N . GLU A 1 100 ? 5.043 -41.469 -9.234 1 97.56 100 GLU A N 1
ATOM 798 C CA . GLU A 1 100 ? 3.834 -41.875 -8.523 1 97.56 100 GLU A CA 1
ATOM 799 C C . GLU A 1 100 ? 2.604 -41.156 -9.078 1 97.56 100 GLU A C 1
ATOM 801 O O . GLU A 1 100 ? 2.637 -39.969 -9.328 1 97.56 100 GLU A O 1
ATOM 806 N N . PRO A 1 101 ? 1.488 -42.031 -9.25 1 96.5 101 PRO A N 1
ATOM 807 C CA . PRO A 1 101 ? 0.263 -41.375 -9.727 1 96.5 101 PRO A CA 1
ATOM 808 C C . PRO A 1 101 ? -0.162 -40.188 -8.852 1 96.5 101 PRO A C 1
ATOM 810 O O . PRO A 1 101 ? -0.077 -40.281 -7.625 1 96.5 101 PRO A O 1
ATOM 813 N N . GLY A 1 102 ? -0.58 -39.094 -9.453 1 97.5 102 GLY A N 1
ATOM 814 C CA . GLY A 1 102 ? -1.03 -37.938 -8.719 1 97.5 102 GLY A CA 1
ATOM 815 C C . GLY A 1 102 ? 0.021 -36.844 -8.633 1 97.5 102 GLY A C 1
ATOM 816 O O . GLY A 1 102 ? -0.293 -35.688 -8.312 1 97.5 102 GLY A O 1
ATOM 817 N N . THR A 1 103 ? 1.274 -37.25 -8.852 1 97.69 103 THR A N 1
ATOM 818 C CA . THR A 1 103 ? 2.363 -36.281 -8.781 1 97.69 103 THR A CA 1
ATOM 819 C C . THR A 1 103 ? 2.217 -35.219 -9.883 1 97.69 103 THR A C 1
ATOM 821 O O . THR A 1 103 ? 2.711 -34.094 -9.742 1 97.69 103 THR A O 1
ATOM 824 N N . GLU A 1 104 ? 1.504 -35.531 -10.93 1 97.5 104 GLU A N 1
ATOM 825 C CA . GLU A 1 104 ? 1.333 -34.625 -12.047 1 97.5 104 GLU A CA 1
ATOM 826 C C . GLU A 1 104 ? 0.277 -33.562 -11.742 1 97.5 104 GLU A C 1
ATOM 828 O O . GLU A 1 104 ? 0.157 -32.562 -12.469 1 97.5 104 GLU A O 1
ATOM 833 N N . LEU A 1 105 ? -0.553 -33.719 -10.703 1 97.75 105 LEU A N 1
ATOM 834 C CA . LEU A 1 105 ? -1.604 -32.781 -10.344 1 97.75 105 LEU A CA 1
ATOM 835 C C . LEU A 1 105 ? -1.078 -31.734 -9.375 1 97.75 105 LEU A C 1
ATOM 837 O O . LEU A 1 105 ? -0.646 -32.062 -8.266 1 97.75 105 LEU A O 1
ATOM 841 N N . TYR A 1 106 ? -1.109 -3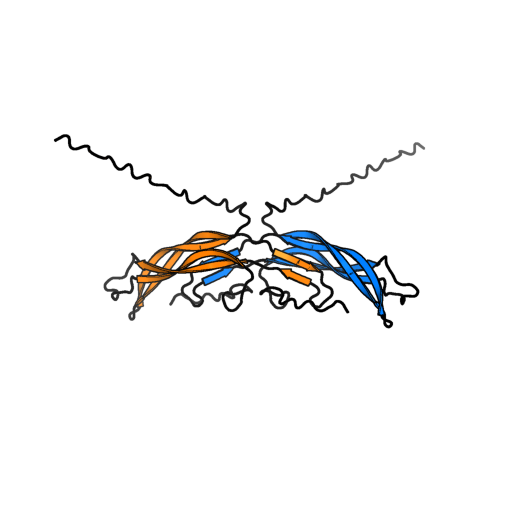0.531 -9.844 1 96.56 106 TYR A N 1
ATOM 842 C CA . TYR A 1 106 ? -0.618 -29.422 -9.039 1 96.56 106 TYR A CA 1
ATOM 843 C C . TYR A 1 106 ? -1.756 -28.484 -8.648 1 96.56 106 TYR A C 1
ATOM 845 O O . TYR A 1 106 ? -2.4 -27.875 -9.508 1 96.56 106 TYR A O 1
ATOM 853 N N . GLN A 1 107 ? -1.994 -28.312 -7.324 1 95.94 107 GLN A N 1
ATOM 854 C CA . GLN A 1 107 ? -3.061 -27.453 -6.812 1 95.94 107 GLN A CA 1
ATOM 855 C C . GLN A 1 107 ? -2.531 -26.078 -6.449 1 95.94 107 GLN A C 1
ATOM 857 O O . GLN A 1 107 ? -1.451 -25.953 -5.867 1 95.94 107 GLN A O 1
ATOM 862 N N . PHE A 1 108 ? -3.281 -25.078 -6.824 1 95.56 108 PHE A N 1
ATOM 863 C CA . PHE A 1 108 ? -2.889 -23.703 -6.512 1 95.56 108 PHE A CA 1
ATOM 864 C C . PHE A 1 108 ? -4.117 -22.812 -6.359 1 95.56 108 PHE A C 1
ATOM 866 O O . PHE A 1 108 ? -5.23 -23.219 -6.684 1 95.56 108 PHE A O 1
ATOM 873 N N . GLN A 1 109 ? -3.883 -21.641 -5.809 1 95.31 109 GLN A N 1
ATOM 874 C CA . GLN A 1 109 ? -4.957 -20.656 -5.66 1 95.31 109 GLN A CA 1
ATOM 875 C C . GLN A 1 109 ? -4.789 -19.5 -6.652 1 95.31 109 GLN A C 1
ATOM 877 O O . GLN A 1 109 ? -3.672 -19.062 -6.91 1 95.31 109 GLN A O 1
ATOM 882 N N . GLN A 1 110 ? -5.895 -19.094 -7.211 1 96.25 110 GLN A N 1
ATOM 883 C CA . GLN A 1 110 ? -5.812 -17.969 -8.141 1 96.25 110 GLN A CA 1
ATOM 884 C C . GLN A 1 110 ? -6.949 -16.984 -7.918 1 96.25 110 GLN A C 1
ATOM 886 O O . GLN A 1 110 ? -7.945 -17.312 -7.266 1 96.25 110 GLN A O 1
ATOM 891 N N . ALA A 1 111 ? -6.789 -15.852 -8.453 1 96.94 111 ALA A N 1
ATOM 892 C CA . ALA A 1 111 ? -7.727 -14.758 -8.219 1 96.94 111 ALA A CA 1
ATOM 893 C C . ALA A 1 111 ? -8.992 -14.93 -9.047 1 96.94 111 ALA A C 1
ATOM 895 O O . ALA A 1 111 ? -8.922 -15.164 -10.258 1 96.94 111 ALA A O 1
ATOM 896 N N . ILE A 1 112 ? -10.125 -14.891 -8.367 1 97.88 112 ILE A N 1
ATOM 897 C CA . ILE A 1 112 ? -11.398 -14.711 -9.062 1 97.88 112 ILE A CA 1
ATOM 898 C C . ILE A 1 112 ? -11.648 -13.227 -9.312 1 97.88 112 ILE A C 1
ATOM 900 O O . ILE A 1 112 ? -12.094 -12.836 -10.398 1 97.88 112 ILE A O 1
ATOM 904 N N . SER A 1 113 ? -11.336 -12.398 -8.297 1 97.12 113 SER A N 1
ATOM 905 C CA . SER A 1 113 ? -11.461 -10.945 -8.375 1 97.12 113 SER A CA 1
ATOM 906 C C . SER A 1 113 ? -10.359 -10.25 -7.582 1 97.12 113 SER A C 1
ATOM 908 O O . SER A 1 113 ? -9.719 -10.875 -6.73 1 97.12 113 SER A O 1
ATOM 910 N N . CYS A 1 114 ? -10.062 -9.062 -7.992 1 96.56 114 CYS A N 1
ATOM 911 C CA . CYS A 1 114 ? -9.031 -8.25 -7.355 1 96.56 114 CYS A CA 1
ATOM 912 C C . CYS A 1 114 ? -9.609 -6.918 -6.887 1 96.56 114 CYS A C 1
ATOM 914 O O . CYS A 1 114 ? -10.602 -6.434 -7.445 1 96.56 114 CYS A O 1
ATOM 916 N N . ARG A 1 115 ? -8.953 -6.32 -5.816 1 95.75 115 ARG A N 1
ATOM 917 C CA . ARG A 1 115 ? -9.453 -5.055 -5.289 1 95.75 115 ARG A CA 1
ATOM 918 C C . ARG A 1 115 ? -8.359 -4.305 -4.531 1 95.75 115 ARG A C 1
ATOM 920 O O . ARG A 1 115 ? -7.441 -4.922 -3.988 1 95.75 115 ARG A O 1
ATOM 927 N N . CYS A 1 116 ? -8.484 -2.959 -4.629 1 95.06 116 CYS A N 1
ATOM 928 C CA . CYS A 1 116 ? -7.699 -2.143 -3.711 1 95.06 116 CYS A CA 1
ATOM 929 C C . CYS A 1 116 ? -8.281 -2.191 -2.303 1 95.06 116 CYS A C 1
ATOM 931 O O . CYS A 1 116 ? -9.43 -1.789 -2.088 1 95.06 116 CYS A O 1
ATOM 933 N N . LEU A 1 117 ? -7.461 -2.73 -1.356 1 93.31 117 LEU A N 1
ATOM 934 C CA . LEU A 1 117 ? -7.883 -2.828 0.036 1 93.31 117 LEU A CA 1
ATOM 935 C C . LEU A 1 117 ? -6.715 -2.559 0.979 1 93.31 117 LEU A C 1
ATOM 937 O O . LEU A 1 117 ? -5.551 -2.721 0.596 1 93.31 117 LEU A O 1
ATOM 941 N N . VAL A 1 118 ? -7.102 -2.096 2.186 1 92 118 VAL A N 1
ATOM 942 C CA . VAL A 1 118 ? -6.066 -1.968 3.203 1 92 118 VAL A CA 1
ATOM 943 C C . VAL A 1 118 ? -5.551 -3.352 3.592 1 92 118 VAL A C 1
ATOM 945 O O . VAL A 1 118 ? -6.336 -4.285 3.77 1 92 118 VAL A O 1
ATOM 948 N N . CYS A 1 119 ? -4.273 -3.457 3.688 1 89.69 119 CYS A N 1
ATOM 949 C CA . CYS A 1 119 ? -3.617 -4.727 3.982 1 89.69 119 CYS A CA 1
ATOM 950 C C . CYS A 1 119 ? -3.957 -5.203 5.391 1 89.69 119 CYS A C 1
ATOM 952 O O . CYS A 1 119 ? -4.008 -4.402 6.324 1 89.69 119 CYS A O 1
ATOM 954 N N . LYS A 1 120 ? -4.172 -6.445 5.52 1 86.81 120 LYS A N 1
ATOM 955 C CA . LYS A 1 120 ? -4.344 -7.113 6.805 1 86.81 120 LYS A CA 1
ATOM 956 C C . LYS A 1 120 ? -3.287 -8.195 7.008 1 86.81 120 LYS A C 1
ATOM 958 O O . LYS A 1 120 ? -3.158 -9.102 6.184 1 86.81 120 LYS A O 1
ATOM 963 N N . SER A 1 121 ? -2.588 -8.109 8.148 1 83.88 121 SER A N 1
ATOM 964 C CA . SER A 1 121 ? -1.5 -9.039 8.422 1 83.88 121 SER A CA 1
ATOM 965 C C . SER A 1 121 ? -2.004 -10.484 8.477 1 83.88 121 SER A C 1
ATOM 967 O O . SER A 1 121 ? -1.236 -11.422 8.258 1 83.88 121 SER A O 1
ATOM 969 N N . SER A 1 122 ? -3.293 -10.625 8.758 1 83.44 122 SER A N 1
ATOM 970 C CA . SER A 1 122 ? -3.881 -11.961 8.812 1 83.44 122 SER A CA 1
ATOM 971 C C . SER A 1 122 ? -4.016 -12.555 7.418 1 83.44 122 SER A C 1
ATOM 973 O O . SER A 1 122 ? -4.191 -13.773 7.273 1 83.44 122 SER A O 1
ATOM 975 N N . GLU A 1 123 ? -3.936 -11.688 6.379 1 82.62 123 GLU A N 1
ATOM 976 C CA . GLU A 1 123 ? -4.23 -12.172 5.035 1 82.62 123 GLU A CA 1
ATOM 977 C C . GLU A 1 123 ? -3 -12.078 4.137 1 82.62 123 GLU A C 1
ATOM 979 O O . GLU A 1 123 ? -2.893 -12.805 3.145 1 82.62 123 GLU A O 1
ATOM 984 N N . ALA A 1 124 ? -2.143 -11.195 4.445 1 82.62 124 ALA A N 1
ATOM 985 C CA . ALA A 1 124 ? -0.967 -10.961 3.611 1 82.62 124 ALA A CA 1
ATOM 986 C C . ALA A 1 124 ? 0.162 -10.328 4.414 1 82.62 124 ALA A C 1
ATOM 988 O O . ALA A 1 124 ? -0.057 -9.844 5.527 1 82.62 124 ALA A O 1
ATOM 989 N N . SER A 1 125 ? 1.417 -10.391 3.809 1 82.06 125 SER A N 1
ATOM 990 C CA . SER A 1 125 ? 2.521 -9.641 4.395 1 82.06 125 SER A CA 1
ATOM 991 C C . SER A 1 125 ? 2.408 -8.156 4.074 1 82.06 125 SER A C 1
ATOM 993 O O . SER A 1 125 ? 2.486 -7.758 2.912 1 82.06 125 SER A O 1
ATOM 995 N N . CYS A 1 126 ? 2.188 -7.375 4.992 1 83.69 126 CYS A N 1
ATOM 996 C CA . CYS A 1 126 ? 1.968 -5.949 4.777 1 83.69 126 CYS A CA 1
ATOM 997 C C . CYS A 1 126 ? 3.291 -5.195 4.723 1 83.69 126 CYS A C 1
ATOM 999 O O . CYS A 1 126 ? 3.35 -4.07 4.23 1 83.69 126 CYS A O 1
ATOM 1001 N N . GLU A 1 127 ? 4.363 -5.797 5.297 1 79.19 127 GLU A N 1
ATOM 1002 C CA . GLU A 1 127 ? 5.684 -5.176 5.273 1 79.19 127 GLU A CA 1
ATOM 1003 C C . GLU A 1 127 ? 6.578 -5.816 4.215 1 79.19 127 GLU A C 1
ATOM 1005 O O . GLU A 1 127 ? 7.785 -5.562 4.176 1 79.19 127 GLU A O 1
ATOM 1010 N N . GLY A 1 128 ? 6.047 -6.422 3.131 1 63.84 128 GLY A N 1
ATOM 1011 C CA . GLY A 1 128 ? 6.816 -7.094 2.096 1 63.84 128 GLY A CA 1
ATOM 1012 C C . GLY A 1 128 ? 7.406 -8.414 2.555 1 63.84 128 GLY A C 1
ATOM 1013 O O . GLY A 1 128 ? 7.422 -8.711 3.75 1 63.84 128 GLY A O 1
ATOM 1014 N N . LEU A 1 129 ? 7.527 -9.43 1.535 1 58.19 129 LEU A N 1
ATOM 1015 C CA . LEU A 1 129 ? 8.062 -10.766 1.802 1 58.19 129 LEU A CA 1
ATOM 1016 C C . LEU A 1 129 ? 9.516 -10.68 2.262 1 58.19 129 LEU A C 1
ATOM 1018 O O . LEU A 1 129 ? 10.289 -9.867 1.749 1 58.19 129 LEU A O 1
ATOM 1022 N N . ARG A 1 130 ? 9.859 -10.875 3.607 1 47.81 130 ARG A N 1
ATOM 1023 C CA . ARG A 1 130 ? 11.203 -11.375 3.875 1 47.81 130 ARG A CA 1
ATOM 1024 C C . ARG A 1 130 ? 11.438 -12.719 3.193 1 47.81 130 ARG A C 1
ATOM 1026 O O . ARG A 1 130 ? 11.109 -13.766 3.75 1 47.81 130 ARG A O 1
ATOM 1033 N N . TYR A 1 131 ? 11.164 -12.75 1.986 1 38.59 131 TYR A N 1
ATOM 1034 C CA . TYR A 1 131 ? 11.211 -14.055 1.335 1 38.59 131 TYR A CA 1
ATOM 1035 C C . TYR A 1 131 ? 12.609 -14.656 1.431 1 38.59 131 TYR A C 1
ATOM 1037 O O . TYR A 1 131 ? 13.586 -14.047 0.987 1 38.59 131 TYR A O 1
ATOM 1045 N N . ARG A 1 132 ? 12.875 -15.344 2.359 1 39.25 132 ARG A N 1
ATOM 1046 C CA . ARG A 1 132 ? 13.977 -16.297 2.262 1 39.25 132 ARG A CA 1
ATOM 1047 C C . ARG A 1 132 ? 13.672 -17.391 1.232 1 39.25 132 ARG A C 1
ATOM 1049 O O . ARG A 1 132 ? 12.656 -18.078 1.334 1 39.25 132 ARG A O 1
ATOM 1056 N N . PRO A 1 133 ? 14.344 -17.312 0.136 1 34.91 133 PRO A N 1
ATOM 1057 C CA . PRO A 1 133 ? 14.195 -18.359 -0.88 1 34.91 133 PRO A CA 1
ATOM 1058 C C . PRO A 1 133 ? 14.172 -19.766 -0.284 1 34.91 133 PRO A C 1
ATOM 1060 O O . PRO A 1 133 ? 15.102 -20.156 0.421 1 34.91 133 PRO A O 1
ATOM 1063 N N . VAL A 1 134 ? 13.188 -20.172 0.263 1 35.81 134 VAL A N 1
ATOM 1064 C CA . VAL A 1 134 ? 13.297 -21.594 0.622 1 35.81 134 VAL A CA 1
ATOM 1065 C C . VAL A 1 134 ? 13.367 -22.438 -0.643 1 35.81 134 VAL A C 1
ATOM 1067 O O . VAL A 1 134 ? 12.562 -22.266 -1.562 1 35.81 134 VAL A O 1
ATOM 1070 N N . PRO A 1 135 ? 14.414 -23.156 -0.823 1 32.62 135 PRO A N 1
ATOM 1071 C CA . PRO A 1 135 ? 14.602 -24.062 -1.962 1 32.62 135 PRO A CA 1
ATOM 1072 C C . PRO A 1 135 ? 13.391 -24.969 -2.195 1 32.62 135 PRO A C 1
ATOM 1074 O O . PRO A 1 135 ? 12.688 -25.328 -1.247 1 32.62 135 PRO A O 1
ATOM 1077 N N . ALA A 1 136 ? 12.695 -24.812 -3.283 1 35.53 136 ALA A N 1
ATOM 1078 C CA . ALA A 1 136 ? 11.727 -25.828 -3.678 1 35.53 136 ALA A CA 1
ATOM 1079 C C . ALA A 1 136 ? 12.211 -27.234 -3.314 1 35.53 136 ALA A C 1
ATOM 1081 O O . ALA A 1 136 ? 13.32 -27.625 -3.697 1 35.53 136 ALA A O 1
ATOM 1082 N N . GLY A 1 137 ? 11.789 -27.781 -2.193 1 28.61 137 GLY A N 1
ATOM 1083 C CA . GLY A 1 137 ? 12.078 -29.188 -1.982 1 28.61 137 GLY A CA 1
ATOM 1084 C C . GLY A 1 137 ? 11.523 -30.078 -3.078 1 28.61 137 GLY A C 1
ATOM 1085 O O . GLY A 1 137 ? 10.617 -29.688 -3.812 1 28.61 137 GLY A O 1
ATOM 1086 N N . MET B 1 1 ? 35.031 59.219 -17.828 1 39.91 1 MET B N 1
ATOM 1087 C CA . MET B 1 1 ? 34.875 58 -17.031 1 39.91 1 MET B CA 1
ATOM 1088 C C . MET B 1 1 ? 33.469 57.406 -17.219 1 39.91 1 MET B C 1
ATOM 1090 O O . MET B 1 1 ? 32.469 58.031 -16.844 1 39.91 1 MET B O 1
ATOM 1094 N N . PHE B 1 2 ? 33.125 56.688 -18.391 1 55.78 2 PHE B N 1
ATOM 1095 C CA . PHE B 1 2 ? 31.891 56.062 -18.781 1 55.78 2 PHE B CA 1
ATOM 1096 C C . PHE B 1 2 ? 31.531 54.906 -17.859 1 55.78 2 PHE B C 1
ATOM 1098 O O . PHE B 1 2 ? 32.312 53.969 -17.688 1 55.78 2 PHE B O 1
ATOM 1105 N N . LEU B 1 3 ? 30.75 55.156 -16.766 1 53.16 3 LEU B N 1
ATOM 1106 C CA . LEU B 1 3 ? 30.156 54.125 -15.922 1 53.16 3 LEU B CA 1
ATOM 1107 C C . LEU B 1 3 ? 29.266 53.188 -16.734 1 53.16 3 LEU B C 1
ATOM 1109 O O . LEU B 1 3 ? 28.281 53.625 -17.344 1 53.16 3 LEU B O 1
ATOM 1113 N N . GLU B 1 4 ? 29.859 52.062 -17.219 1 63.16 4 GLU B N 1
ATOM 1114 C CA . GLU B 1 4 ? 29.062 51 -17.828 1 63.16 4 GLU B CA 1
ATOM 1115 C C . GLU B 1 4 ? 28.094 50.406 -16.812 1 63.16 4 GLU B C 1
ATOM 1117 O O . GLU B 1 4 ? 28.516 49.969 -15.734 1 63.16 4 GLU B O 1
ATOM 1122 N N . THR B 1 5 ? 26.75 50.75 -16.875 1 65.31 5 THR B N 1
ATOM 1123 C CA . THR B 1 5 ? 25.719 50.125 -16.078 1 65.31 5 THR B CA 1
ATOM 1124 C C . THR B 1 5 ? 25.547 48.656 -16.5 1 65.31 5 THR B C 1
ATOM 1126 O O . THR B 1 5 ? 25.266 48.344 -17.656 1 65.31 5 THR B O 1
ATOM 1129 N N . VAL B 1 6 ? 26.219 47.719 -15.828 1 65.25 6 VAL B N 1
ATOM 1130 C CA . VAL B 1 6 ? 25.953 46.281 -16.031 1 65.25 6 VAL B CA 1
ATOM 1131 C C . VAL B 1 6 ? 24.547 45.938 -15.562 1 65.25 6 VAL B C 1
ATOM 1133 O O . VAL B 1 6 ? 24.219 46.125 -14.391 1 65.25 6 VAL B O 1
ATOM 1136 N N . THR B 1 7 ? 23.578 45.844 -16.469 1 64.19 7 THR B N 1
ATOM 1137 C CA . THR B 1 7 ? 22.234 45.375 -16.109 1 64.19 7 THR B CA 1
ATOM 1138 C C . THR B 1 7 ? 22.266 43.875 -15.828 1 64.19 7 THR B C 1
ATOM 1140 O O . THR B 1 7 ? 22.609 43.062 -16.703 1 64.19 7 THR B O 1
ATOM 1143 N N . VAL B 1 8 ? 22.375 43.406 -14.586 1 56.91 8 VAL B N 1
ATOM 1144 C CA . VAL B 1 8 ? 22.266 42 -14.195 1 56.91 8 VAL B CA 1
ATOM 1145 C C . VAL B 1 8 ? 20.844 41.5 -14.43 1 56.91 8 VAL B C 1
ATOM 1147 O O . VAL B 1 8 ? 19.906 41.938 -13.758 1 56.91 8 VAL B O 1
ATOM 1150 N N . MET B 1 9 ? 20.562 40.938 -15.594 1 59.16 9 MET B N 1
ATOM 1151 C CA . MET B 1 9 ? 19.281 40.281 -15.836 1 59.16 9 MET B CA 1
ATOM 1152 C C . MET B 1 9 ? 19.125 39.031 -14.969 1 59.16 9 MET B C 1
ATOM 1154 O O . MET B 1 9 ? 19.906 38.062 -15.102 1 59.16 9 MET B O 1
ATOM 1158 N N . TRP B 1 10 ? 18.484 39.125 -13.758 1 54.84 10 TRP B N 1
ATOM 1159 C CA . TRP B 1 10 ? 18.156 37.969 -12.93 1 54.84 10 TRP B CA 1
ATOM 1160 C C . TRP B 1 10 ? 17.203 37.031 -13.664 1 54.84 10 TRP B C 1
ATOM 1162 O O . TRP B 1 10 ? 16.078 37.406 -14 1 54.84 10 TRP B O 1
ATOM 1172 N N . LEU B 1 11 ? 17.719 36 -14.344 1 53.25 11 LEU B N 1
ATOM 1173 C CA . LEU B 1 11 ? 16.891 34.938 -14.891 1 53.25 11 LEU B CA 1
ATOM 1174 C C . LEU B 1 11 ? 16.156 34.188 -13.781 1 53.25 11 LEU B C 1
ATOM 1176 O O . LEU B 1 11 ? 16.766 33.5 -12.977 1 53.25 11 LEU B O 1
ATOM 1180 N N . VAL B 1 12 ? 14.93 34.594 -13.414 1 47.31 12 VAL B N 1
ATOM 1181 C CA . VAL B 1 12 ? 14.078 33.812 -12.508 1 47.31 12 VAL B CA 1
ATOM 1182 C C . VAL B 1 12 ? 13.641 32.531 -13.18 1 47.31 12 VAL B C 1
ATOM 1184 O O . VAL B 1 12 ? 12.898 32.531 -14.164 1 47.31 12 VAL B O 1
ATOM 1187 N N . LEU B 1 13 ? 14.453 31.469 -13.102 1 44.69 13 LEU B N 1
ATOM 1188 C CA . LEU B 1 13 ? 14 30.125 -13.477 1 44.69 13 LEU B CA 1
ATOM 1189 C C . LEU B 1 13 ? 12.727 29.75 -12.719 1 44.69 13 LEU B C 1
ATOM 1191 O O . LEU B 1 13 ? 12.766 29.484 -11.516 1 44.69 13 LEU B O 1
ATOM 1195 N N . SER B 1 14 ? 11.578 30.172 -13.086 1 42.75 14 SER B N 1
ATOM 1196 C CA . SER B 1 14 ? 10.328 29.656 -12.531 1 42.75 14 SER B CA 1
ATOM 1197 C C . SER B 1 14 ? 10.266 28.141 -12.664 1 42.75 14 SER B C 1
ATOM 1199 O O . SER B 1 14 ? 10.086 27.609 -13.766 1 42.75 14 SER B O 1
ATOM 1201 N N . VAL B 1 15 ? 10.867 27.359 -11.82 1 44.84 15 VAL B N 1
ATOM 1202 C CA . VAL B 1 15 ? 10.562 25.938 -11.789 1 44.84 15 VAL B CA 1
ATOM 1203 C C . VAL B 1 15 ? 9.047 25.734 -11.719 1 44.84 15 VAL B C 1
ATOM 1205 O O . VAL B 1 15 ? 8.422 26.031 -10.703 1 44.84 15 VAL B O 1
ATOM 1208 N N . ALA B 1 16 ? 8.359 25.875 -12.781 1 38.69 16 ALA B N 1
ATOM 1209 C CA . ALA B 1 16 ? 6.953 25.484 -12.82 1 38.69 16 ALA B CA 1
ATOM 1210 C C . ALA B 1 16 ? 6.715 24.203 -12.047 1 38.69 16 ALA B C 1
ATOM 1212 O O . ALA B 1 16 ? 7.379 23.188 -12.297 1 38.69 16 ALA B O 1
ATOM 1213 N N . ALA B 1 17 ? 6.266 24.203 -10.844 1 47.78 17 ALA B N 1
ATOM 1214 C CA . ALA B 1 17 ? 5.762 23.016 -10.156 1 47.78 17 ALA B CA 1
ATOM 1215 C C . ALA B 1 17 ? 4.949 22.141 -11.109 1 47.78 17 ALA B C 1
ATOM 1217 O O . ALA B 1 17 ? 3.984 22.609 -11.719 1 47.78 17 ALA B O 1
ATOM 1218 N N . GLN B 1 18 ? 5.535 21.203 -11.789 1 47.81 18 GLN B N 1
ATOM 1219 C CA . GLN B 1 18 ? 4.867 20.297 -12.719 1 47.81 18 GLN B CA 1
ATOM 1220 C C . GLN B 1 18 ? 3.525 19.828 -12.164 1 47.81 18 GLN B C 1
ATOM 1222 O O . GLN B 1 18 ? 3.465 19.25 -11.078 1 47.81 18 GLN B O 1
ATOM 1227 N N . GLN B 1 19 ? 2.48 20.453 -12.469 1 56.06 19 GLN B N 1
ATOM 1228 C CA . GLN B 1 19 ? 1.111 20.078 -12.141 1 56.06 19 GLN B CA 1
ATOM 1229 C C . GLN B 1 19 ? 0.878 18.594 -12.414 1 56.06 19 GLN B C 1
ATOM 1231 O O . GLN B 1 19 ? 0.954 18.141 -13.562 1 56.06 19 GLN B O 1
ATOM 1236 N N . VAL B 1 20 ? 1.154 17.719 -11.516 1 58.81 20 VAL B N 1
ATOM 1237 C CA . VAL B 1 20 ? 0.858 16.281 -11.648 1 58.81 20 VAL B CA 1
ATOM 1238 C C . VAL B 1 20 ? -0.638 16.094 -11.883 1 58.81 20 VAL B C 1
ATOM 1240 O O . VAL B 1 20 ? -1.464 16.734 -11.227 1 58.81 20 VAL B O 1
ATOM 1243 N N . ASP B 1 21 ? -1.008 15.453 -12.961 1 64.38 21 ASP B N 1
ATOM 1244 C CA . ASP B 1 21 ? -2.387 15.016 -13.156 1 64.38 21 ASP B CA 1
ATOM 1245 C C . ASP B 1 21 ? -2.732 13.852 -12.227 1 64.38 21 ASP B C 1
ATOM 1247 O O . ASP B 1 21 ? -2.256 12.734 -12.43 1 64.38 21 ASP B O 1
ATOM 1251 N N . PRO B 1 22 ? -3.502 14.039 -11.258 1 63.59 22 PRO B N 1
ATOM 1252 C CA . PRO B 1 22 ? -3.811 13 -10.273 1 63.59 22 PRO B CA 1
ATOM 1253 C C . PRO B 1 22 ? -4.457 11.766 -10.891 1 63.59 22 PRO B C 1
ATOM 1255 O O . PRO B 1 22 ? -4.363 10.672 -10.336 1 63.59 22 PRO B O 1
ATOM 1258 N N . SER B 1 23 ? -5.148 11.914 -11.969 1 64.81 23 SER B N 1
ATOM 1259 C CA . SER B 1 23 ? -5.898 10.82 -12.57 1 64.81 23 SER B CA 1
ATOM 1260 C C . SER B 1 23 ? -4.98 9.898 -13.367 1 64.81 23 SER B C 1
ATOM 1262 O O . SER B 1 23 ? -5.352 8.766 -13.688 1 64.81 23 SER B O 1
ATOM 1264 N N . SER B 1 24 ? -3.738 10.336 -13.555 1 65.88 24 SER B N 1
ATOM 1265 C CA . SER B 1 24 ? -2.914 9.531 -14.445 1 65.88 24 SER B CA 1
ATOM 1266 C C . SER B 1 24 ? -1.537 9.273 -13.844 1 65.88 24 SER B C 1
ATOM 1268 O O . SER B 1 24 ? -0.732 8.531 -14.422 1 65.88 24 SER B O 1
ATOM 1270 N N . THR B 1 25 ? -1.398 9.844 -12.727 1 69.94 25 THR B N 1
ATOM 1271 C CA . THR B 1 25 ? -0.045 9.695 -12.203 1 69.94 25 THR B CA 1
ATOM 1272 C C . THR B 1 25 ? 0.204 8.25 -11.766 1 69.94 25 THR B C 1
ATOM 1274 O O . THR B 1 25 ? -0.692 7.598 -11.227 1 69.94 25 THR B O 1
ATOM 1277 N N . LEU B 1 26 ? 1.373 7.672 -12.047 1 75.25 26 LEU B N 1
ATOM 1278 C CA . LEU B 1 26 ? 1.785 6.316 -11.695 1 75.25 26 LEU B CA 1
ATOM 1279 C C . LEU B 1 26 ? 2.932 6.34 -10.688 1 75.25 26 LEU B C 1
ATOM 1281 O O . LEU B 1 26 ? 3.682 5.367 -10.57 1 75.25 26 LEU B O 1
ATOM 1285 N N . ASP B 1 27 ? 2.973 7.398 -9.914 1 86.44 27 ASP B N 1
ATOM 1286 C CA . ASP B 1 27 ? 4.059 7.539 -8.953 1 86.44 27 ASP B CA 1
ATOM 1287 C C . ASP B 1 27 ? 3.566 8.18 -7.656 1 86.44 27 ASP B C 1
ATOM 1289 O O . ASP B 1 27 ? 2.359 8.312 -7.441 1 86.44 27 ASP B O 1
ATOM 1293 N N . CYS B 1 28 ? 4.402 8.297 -6.785 1 93.88 28 CYS B N 1
ATOM 1294 C CA . CYS B 1 28 ? 4.195 8.969 -5.504 1 93.88 28 CYS B CA 1
ATOM 1295 C C . CYS B 1 28 ? 4.727 10.398 -5.543 1 93.88 28 CYS B C 1
ATOM 1297 O O . CYS B 1 28 ? 5.883 10.625 -5.895 1 93.88 28 CYS B O 1
ATOM 1299 N N . HIS B 1 29 ? 3.877 11.375 -5.164 1 94.5 29 HIS B N 1
ATOM 1300 C CA . HIS B 1 29 ? 4.203 12.781 -5.344 1 94.5 29 HIS B CA 1
ATOM 1301 C C . HIS B 1 29 ? 3.914 13.586 -4.078 1 94.5 29 HIS B C 1
ATOM 1303 O O . HIS B 1 29 ? 3.057 13.203 -3.277 1 94.5 29 HIS B O 1
ATOM 1309 N N . ARG B 1 30 ? 4.727 14.68 -3.924 1 95.62 30 ARG B N 1
ATOM 1310 C CA . ARG B 1 30 ? 4.336 15.664 -2.918 1 95.62 30 ARG B CA 1
ATOM 1311 C C . ARG B 1 30 ? 3.041 16.359 -3.314 1 95.62 30 ARG B C 1
ATOM 1313 O O . ARG B 1 30 ? 2.846 16.703 -4.484 1 95.62 30 ARG B O 1
ATOM 1320 N N . ARG B 1 31 ? 2.207 16.547 -2.375 1 94.06 31 ARG B N 1
ATOM 1321 C CA . ARG B 1 31 ? 0.928 17.203 -2.592 1 94.06 31 ARG B CA 1
ATOM 1322 C C . ARG B 1 31 ? 0.542 18.062 -1.384 1 94.06 31 ARG B C 1
ATOM 1324 O O . ARG B 1 31 ? 0.685 17.625 -0.24 1 94.06 31 ARG B O 1
ATOM 1331 N N . VAL B 1 32 ? 0.073 19.266 -1.661 1 95.12 32 VAL B N 1
ATOM 1332 C CA . VAL B 1 32 ? -0.336 20.141 -0.575 1 95.12 32 VAL B CA 1
ATOM 1333 C C . VAL B 1 32 ? -1.627 19.625 0.055 1 95.12 32 VAL B C 1
ATOM 1335 O O . VAL B 1 32 ? -2.555 19.234 -0.653 1 95.12 32 VAL B O 1
ATOM 1338 N N . TYR B 1 33 ? -1.749 19.656 1.366 1 94.62 33 TYR B N 1
ATOM 1339 C CA . TYR B 1 33 ? -2.926 19.297 2.15 1 94.62 33 TYR B CA 1
ATOM 1340 C C . TYR B 1 33 ? -3.287 20.406 3.131 1 94.62 33 TYR B C 1
ATOM 1342 O O . TYR B 1 33 ? -2.463 20.797 3.957 1 94.62 33 TYR B O 1
ATOM 1350 N N . ASN B 1 34 ? -4.457 20.891 3.018 1 95.5 34 ASN B N 1
ATOM 1351 C CA . ASN B 1 34 ? -4.941 21.922 3.928 1 95.5 34 ASN B CA 1
ATOM 1352 C C . ASN B 1 34 ? -5.816 21.328 5.027 1 95.5 34 ASN B C 1
ATOM 1354 O O . ASN B 1 34 ? -6.734 20.562 4.75 1 95.5 34 ASN B O 1
ATOM 1358 N N . HIS B 1 35 ? -5.523 21.719 6.227 1 93.5 35 HIS B N 1
ATOM 1359 C CA . HIS B 1 35 ? -6.387 21.266 7.305 1 93.5 35 HIS B CA 1
ATOM 1360 C C . HIS B 1 35 ? -6.375 22.234 8.477 1 93.5 35 HIS B C 1
ATOM 1362 O O . HIS B 1 35 ? -5.406 22.984 8.664 1 93.5 35 HIS B O 1
ATOM 1368 N N . LYS B 1 36 ? -7.465 22.234 9.211 1 95.44 36 LYS B N 1
ATOM 1369 C CA . LYS B 1 36 ? -7.598 23.109 10.375 1 95.44 36 LYS B CA 1
ATOM 1370 C C . LYS B 1 36 ? -6.855 22.531 11.578 1 95.44 36 LYS B C 1
ATOM 1372 O O . LYS B 1 36 ? -6.957 21.328 11.859 1 95.44 36 LYS B O 1
ATOM 1377 N N . VAL B 1 37 ? -6.137 23.375 12.242 1 96.31 37 VAL B N 1
ATOM 1378 C CA . VAL B 1 37 ? -5.438 22.969 13.445 1 96.31 37 VAL B CA 1
ATOM 1379 C C . VAL B 1 37 ? -5.715 23.953 14.578 1 96.31 37 VAL B C 1
ATOM 1381 O O . VAL B 1 37 ? -6.109 25.094 14.328 1 96.31 37 VAL B O 1
ATOM 1384 N N . SER B 1 38 ? -5.578 23.484 15.805 1 96.44 38 SER B N 1
ATOM 1385 C CA . SER B 1 38 ? -5.73 24.328 16.984 1 96.44 38 SER B CA 1
ATOM 1386 C C . SER B 1 38 ? -4.754 23.922 18.078 1 96.44 38 SER B C 1
ATOM 1388 O O . SER B 1 38 ? -4.32 22.781 18.141 1 96.44 38 SER B O 1
ATOM 1390 N N . LYS B 1 39 ? -4.379 24.875 18.844 1 96.56 39 LYS B N 1
ATOM 1391 C CA . LYS B 1 39 ? -3.52 24.688 20.016 1 96.56 39 LYS B CA 1
ATOM 1392 C C . LYS B 1 39 ? -4.059 25.453 21.219 1 96.56 39 LYS B C 1
ATOM 1394 O O . LYS B 1 39 ? -4.434 26.609 21.109 1 96.56 39 LYS B O 1
ATOM 1399 N N . SER B 1 40 ? -4.137 24.781 22.328 1 97.06 40 SER B N 1
ATOM 1400 C CA . SER B 1 40 ? -4.668 25.406 23.547 1 97.06 40 SER B CA 1
ATOM 1401 C C . SER B 1 40 ? -3.557 25.734 24.531 1 97.06 40 SER B C 1
ATOM 1403 O O . SER B 1 40 ? -2.525 25.047 24.562 1 97.06 40 SER B O 1
ATOM 1405 N N . ASP B 1 41 ? -3.814 26.719 25.375 1 97.12 41 ASP B N 1
ATOM 1406 C CA . ASP B 1 41 ? -2.871 27.047 26.453 1 97.12 41 ASP B CA 1
ATOM 1407 C C . ASP B 1 41 ? -3.299 26.406 27.766 1 97.12 41 ASP B C 1
ATOM 1409 O O . ASP B 1 41 ? -4.191 25.562 27.797 1 97.12 41 ASP B O 1
ATOM 1413 N N . SER B 1 42 ? -2.572 26.734 28.828 1 96.69 42 SER B N 1
ATOM 1414 C CA . SER B 1 42 ? -2.789 26.094 30.125 1 96.69 42 SER B CA 1
ATOM 1415 C C . SER B 1 42 ? -4.16 26.453 30.688 1 96.69 42 SER B C 1
ATOM 1417 O O . SER B 1 42 ? -4.68 25.75 31.562 1 96.69 42 SER B O 1
ATOM 1419 N N . GLN B 1 43 ? -4.805 27.531 30.25 1 97.06 43 GLN B N 1
ATOM 1420 C CA . GLN B 1 43 ? -6.102 27.953 30.75 1 97.06 43 GLN B CA 1
ATOM 1421 C C . GLN B 1 43 ? -7.227 27.562 29.812 1 97.06 43 GLN B C 1
ATOM 1423 O O . GLN B 1 43 ? -8.375 27.969 30 1 97.06 43 GLN B O 1
ATOM 1428 N N . GLY B 1 44 ? -6.871 26.875 28.672 1 97.06 44 GLY B N 1
ATOM 1429 C CA . GLY B 1 44 ? -7.879 26.391 27.75 1 97.06 44 GLY B CA 1
ATOM 1430 C C . GLY B 1 44 ? -8.172 27.344 26.609 1 97.06 44 GLY B C 1
ATOM 1431 O O . GLY B 1 44 ? -9.07 27.109 25.797 1 97.06 44 GLY B O 1
ATOM 1432 N N . ARG B 1 45 ? -7.48 28.516 26.656 1 97.25 45 ARG B N 1
ATOM 1433 C CA . ARG B 1 45 ? -7.637 29.438 25.531 1 97.25 45 ARG B CA 1
ATOM 1434 C C . ARG B 1 45 ? -6.973 28.906 24.281 1 97.25 45 ARG B C 1
ATOM 1436 O O . ARG B 1 45 ? -5.934 28.25 24.344 1 97.25 45 ARG B O 1
ATOM 1443 N N . LEU B 1 46 ? -7.535 29.266 23.016 1 97.56 46 LEU B N 1
ATOM 1444 C CA . LEU B 1 46 ? -7.148 28.562 21.797 1 97.56 46 LEU B CA 1
ATOM 1445 C C . LEU B 1 46 ? -6.582 29.547 20.766 1 97.56 46 LEU B C 1
ATOM 1447 O O . LEU B 1 46 ? -6.992 30.703 20.734 1 97.56 46 LEU B O 1
ATOM 1451 N N . CYS B 1 47 ? -5.641 29.031 20.062 1 98.31 47 CYS B N 1
ATOM 1452 C CA . CYS B 1 47 ? -5.328 29.562 18.734 1 98.31 47 CYS B CA 1
ATOM 1453 C C . CYS B 1 47 ? -5.652 28.531 17.656 1 98.31 47 CYS B C 1
ATOM 1455 O O . CYS B 1 47 ? -5.477 27.328 17.859 1 98.31 47 CYS B O 1
ATOM 1457 N N . TRP B 1 48 ? -6.168 29 16.5 1 98.06 48 TRP B N 1
ATOM 1458 C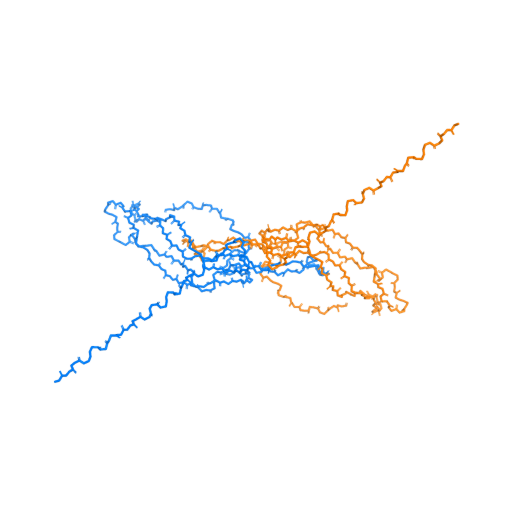 CA . TRP B 1 48 ? -6.461 28.062 15.43 1 98.06 48 TRP B CA 1
ATOM 1459 C C . TRP B 1 48 ? -6.25 28.703 14.062 1 98.06 48 TRP B C 1
ATOM 1461 O O . TRP B 1 48 ? -6.172 29.922 13.961 1 98.06 48 TRP B O 1
ATOM 1471 N N . ASP B 1 49 ? -6.055 27.938 13 1 97.81 49 ASP B N 1
ATOM 1472 C CA . ASP B 1 49 ? -5.918 28.375 11.617 1 97.81 49 ASP B CA 1
ATOM 1473 C C . ASP B 1 49 ? -6.023 27.188 10.656 1 97.81 49 ASP B C 1
ATOM 1475 O O . ASP B 1 49 ? -6.059 26.031 11.086 1 97.81 49 ASP B O 1
ATOM 1479 N N . THR B 1 50 ? -6.285 27.453 9.398 1 97.19 50 THR B N 1
ATOM 1480 C CA . THR B 1 50 ? -6.086 26.484 8.344 1 97.19 50 THR B CA 1
ATOM 1481 C C . THR B 1 50 ? -4.668 26.562 7.789 1 97.19 50 THR B C 1
ATOM 1483 O O . THR B 1 50 ? -4.242 27.625 7.312 1 97.19 50 THR B O 1
ATOM 1486 N N . ILE B 1 51 ? -3.977 25.453 7.922 1 95.94 51 ILE B N 1
ATOM 1487 C CA . ILE B 1 51 ? -2.596 25.5 7.457 1 95.94 51 ILE B CA 1
ATOM 1488 C C . ILE B 1 51 ? -2.432 24.594 6.242 1 95.94 51 ILE B C 1
ATOM 1490 O O . ILE B 1 51 ? -3.236 23.688 6.027 1 95.94 51 ILE B O 1
ATOM 1494 N N . SER B 1 52 ? -1.386 24.938 5.414 1 95.38 52 SER B N 1
ATOM 1495 C CA . SER B 1 52 ? -0.985 24.125 4.273 1 95.38 52 SER B CA 1
ATOM 1496 C C . SER B 1 52 ? 0.258 23.297 4.59 1 95.38 52 SER B C 1
ATOM 1498 O O . SER B 1 52 ? 1.307 23.859 4.926 1 95.38 52 SER B O 1
ATOM 1500 N N . VAL B 1 53 ? 0.051 22.031 4.457 1 95.88 53 VAL B N 1
ATOM 1501 C CA . VAL B 1 53 ? 1.166 21.141 4.75 1 95.88 53 VAL B CA 1
ATOM 1502 C C . VAL B 1 53 ? 1.463 20.266 3.531 1 95.88 53 VAL B C 1
ATOM 1504 O O . VAL B 1 53 ? 0.543 19.781 2.867 1 95.88 53 VAL B O 1
ATOM 1507 N N . MET B 1 54 ? 2.83 20.047 3.281 1 96.25 54 MET B N 1
ATOM 1508 C CA . MET B 1 54 ? 3.197 19.156 2.189 1 96.25 54 MET B CA 1
ATOM 1509 C C . MET B 1 54 ? 3.025 17.688 2.6 1 96.25 54 MET B C 1
ATOM 1511 O O . MET B 1 54 ? 3.652 17.234 3.555 1 96.25 54 MET B O 1
ATOM 1515 N N . SER B 1 55 ? 2.174 17.016 1.883 1 96.69 55 SER B N 1
ATOM 1516 C CA . SER B 1 55 ? 1.901 15.602 2.109 1 96.69 55 SER B CA 1
ATOM 1517 C C . SER B 1 55 ? 2.396 14.75 0.944 1 96.69 55 SER B C 1
ATOM 1519 O O . SER B 1 55 ? 3.023 15.266 0.016 1 96.69 55 SER B O 1
ATOM 1521 N N . CYS B 1 56 ? 2.248 13.414 1.097 1 95.81 56 CYS B N 1
ATOM 1522 C CA . CYS B 1 56 ? 2.57 12.508 0.001 1 95.81 56 CYS B CA 1
ATOM 1523 C C . CYS B 1 56 ? 1.326 11.773 -0.483 1 95.81 56 CYS B C 1
ATOM 1525 O O . CYS B 1 56 ? 0.515 11.312 0.325 1 95.81 56 CYS B O 1
ATOM 1527 N N . TRP B 1 57 ? 1.157 11.734 -1.76 1 95.06 57 TRP B N 1
ATOM 1528 C CA . TRP B 1 57 ? 0.043 11.039 -2.398 1 95.06 57 TRP B CA 1
ATOM 1529 C C . TRP B 1 57 ? 0.467 10.445 -3.736 1 95.06 57 TRP B C 1
ATOM 1531 O O . TRP B 1 57 ? 1.25 11.047 -4.473 1 95.06 57 TRP B O 1
ATOM 1541 N N . GLY B 1 58 ? -0.147 9.297 -3.979 1 93.88 58 GLY B N 1
ATOM 1542 C CA . GLY B 1 58 ? 0.118 8.703 -5.281 1 93.88 58 GLY B CA 1
ATOM 1543 C C . GLY B 1 58 ? -0.357 7.27 -5.391 1 93.88 58 GLY B C 1
ATOM 1544 O O . GLY B 1 58 ? -1.212 6.832 -4.617 1 93.88 58 GLY B O 1
ATOM 1545 N N . ARG B 1 59 ? 0.085 6.664 -6.449 1 93.5 59 ARG B N 1
ATOM 1546 C CA . ARG B 1 59 ? -0.261 5.285 -6.781 1 93.5 59 ARG B CA 1
ATOM 1547 C C . ARG B 1 59 ? 0.991 4.453 -7.027 1 93.5 59 ARG B C 1
ATOM 1549 O O . ARG B 1 59 ? 1.817 4.797 -7.871 1 93.5 59 ARG B O 1
ATOM 1556 N N . CYS B 1 60 ? 1.104 3.412 -6.266 1 92.62 60 CYS B N 1
ATOM 1557 C CA . CYS B 1 60 ? 2.277 2.549 -6.352 1 92.62 60 CYS B CA 1
ATOM 1558 C C . CYS B 1 60 ? 1.91 1.186 -6.926 1 92.62 60 CYS B C 1
ATOM 1560 O O . CYS B 1 60 ? 0.829 0.663 -6.652 1 92.62 60 CYS B O 1
ATOM 1562 N N . ASP B 1 61 ? 2.838 0.596 -7.664 1 91.62 61 ASP B N 1
ATOM 1563 C CA . ASP B 1 61 ? 2.609 -0.7 -8.297 1 91.62 61 ASP B CA 1
ATOM 1564 C C . ASP B 1 61 ? 2.607 -1.823 -7.262 1 91.62 61 ASP B C 1
ATOM 1566 O O . ASP B 1 61 ? 3.65 -2.154 -6.695 1 91.62 61 ASP B O 1
ATOM 1570 N N . SER B 1 62 ? 1.424 -2.381 -7.051 1 93.5 62 SER B N 1
ATOM 1571 C CA . SER B 1 62 ? 1.309 -3.48 -6.102 1 93.5 62 SER B CA 1
ATOM 1572 C C . SER B 1 62 ? 0.717 -4.723 -6.762 1 93.5 62 SER B C 1
ATOM 1574 O O . SER B 1 62 ? 0.032 -4.621 -7.781 1 93.5 62 SER B O 1
ATOM 1576 N N . ASN B 1 63 ? 1.053 -5.914 -6.117 1 94 63 ASN B N 1
ATOM 1577 C CA . ASN B 1 63 ? 0.549 -7.145 -6.715 1 94 63 ASN B CA 1
ATOM 1578 C C . ASN B 1 63 ? 0.55 -8.297 -5.719 1 94 63 ASN B C 1
ATOM 1580 O O . ASN B 1 63 ? 1.202 -8.219 -4.676 1 94 63 ASN B O 1
ATOM 1584 N N . GLU B 1 64 ? -0.259 -9.281 -6.062 1 94.75 64 GLU B N 1
ATOM 1585 C CA . GLU B 1 64 ? -0.264 -10.586 -5.418 1 94.75 64 GLU B CA 1
ATOM 1586 C C . GLU B 1 64 ? -0.239 -11.711 -6.449 1 94.75 64 GLU B C 1
ATOM 1588 O O . GLU B 1 64 ? -0.993 -11.688 -7.422 1 94.75 64 GLU B O 1
ATOM 1593 N N . ILE B 1 65 ? 0.663 -12.664 -6.184 1 94 65 ILE B N 1
ATOM 1594 C CA . ILE B 1 65 ? 0.771 -13.82 -7.074 1 94 65 ILE B CA 1
ATOM 1595 C C . ILE B 1 65 ? 0.634 -15.109 -6.266 1 94 65 ILE B C 1
ATOM 1597 O O . ILE B 1 65 ? 0.934 -15.133 -5.066 1 94 65 ILE B O 1
ATOM 1601 N N . SER B 1 66 ? 0.166 -16.141 -6.93 1 92.31 66 SER B N 1
ATOM 1602 C CA . SER B 1 66 ? 0.016 -17.438 -6.289 1 92.31 66 SER B CA 1
ATOM 1603 C C . SER B 1 66 ? 1.36 -17.984 -5.816 1 92.31 66 SER B C 1
ATOM 1605 O O . SER B 1 66 ? 2.389 -17.75 -6.457 1 92.31 66 SER B O 1
ATOM 1607 N N . ASP B 1 67 ? 1.316 -18.672 -4.707 1 89.94 67 ASP B N 1
ATOM 1608 C CA . ASP B 1 67 ? 2.459 -19.359 -4.113 1 89.94 67 ASP B CA 1
ATOM 1609 C C . ASP B 1 67 ? 2.047 -20.703 -3.525 1 89.94 67 ASP B C 1
ATOM 1611 O O . ASP B 1 67 ? 0.902 -20.891 -3.105 1 89.94 67 ASP B O 1
ATOM 1615 N N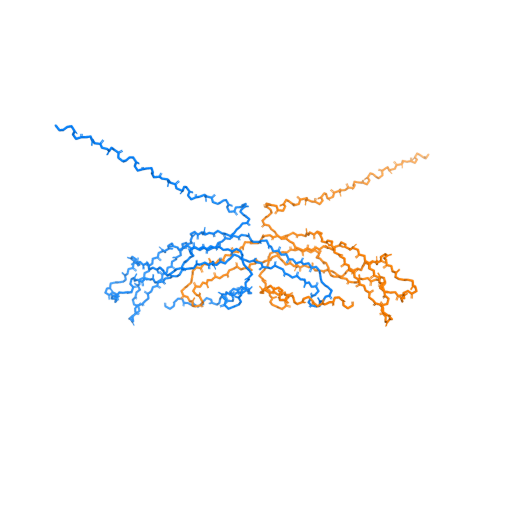 . TRP B 1 68 ? 2.967 -21.609 -3.58 1 87.12 68 TRP B N 1
ATOM 1616 C CA . TRP B 1 68 ? 2.631 -22.922 -3.045 1 87.12 68 TRP B CA 1
ATOM 1617 C C . TRP B 1 68 ? 2.674 -22.922 -1.521 1 87.12 68 TRP B C 1
ATOM 1619 O O . TRP B 1 68 ? 2.064 -23.766 -0.873 1 87.12 68 TRP B O 1
ATOM 1629 N N . ARG B 1 69 ? 3.514 -22.094 -0.924 1 84.75 69 ARG B N 1
ATOM 1630 C CA . ARG B 1 69 ? 3.633 -21.984 0.527 1 84.75 69 ARG B CA 1
ATOM 1631 C C . ARG B 1 69 ? 2.475 -21.172 1.113 1 84.75 69 ARG B C 1
ATOM 1633 O O . ARG B 1 69 ? 2.033 -20.188 0.522 1 84.75 69 ARG B O 1
ATOM 1640 N N . PHE B 1 70 ? 2.043 -21.594 2.387 1 84.25 70 PHE B N 1
ATOM 1641 C CA . PHE B 1 70 ? 1.07 -20.797 3.119 1 84.25 70 PHE B CA 1
ATOM 1642 C C . PHE B 1 70 ? 1.59 -19.375 3.336 1 84.25 70 PHE B C 1
ATOM 1644 O O . PHE B 1 70 ? 2.754 -19.188 3.695 1 84.25 70 PHE B O 1
ATOM 1651 N N . PRO B 1 71 ? 0.643 -18.297 3.068 1 86.62 71 PRO B N 1
ATOM 1652 C CA . PRO B 1 71 ? -0.804 -18.266 2.844 1 86.62 71 PRO B CA 1
ATOM 1653 C C . PRO B 1 71 ? -1.174 -18.344 1.364 1 86.62 71 PRO B C 1
ATOM 1655 O O . PRO B 1 71 ? -2.154 -17.734 0.934 1 86.62 71 PRO B O 1
ATOM 1658 N N . TYR B 1 72 ? -0.331 -19.062 0.574 1 88.44 72 TYR B N 1
ATOM 1659 C CA . TYR B 1 72 ? -0.537 -19.484 -0.809 1 88.44 72 TYR B CA 1
ATOM 1660 C C . TYR B 1 72 ? -0.484 -18.281 -1.754 1 88.44 72 TYR B C 1
ATOM 1662 O O . TYR B 1 72 ? -1.166 -18.266 -2.781 1 88.44 72 TYR B O 1
ATOM 1670 N N . LYS B 1 73 ? 0.093 -17.266 -1.255 1 90.38 73 LYS B N 1
ATOM 1671 C CA . LYS B 1 73 ? 0.35 -16.109 -2.104 1 90.38 73 LYS B CA 1
ATOM 1672 C C . LYS B 1 73 ? 1.626 -15.383 -1.677 1 90.38 73 LYS B C 1
ATOM 1674 O O . LYS B 1 73 ? 2.051 -15.492 -0.524 1 90.38 73 LYS B O 1
ATOM 1679 N N . ARG B 1 74 ? 2.234 -14.773 -2.646 1 91.12 74 ARG B N 1
ATOM 1680 C CA . ARG B 1 74 ? 3.303 -13.797 -2.426 1 91.12 74 ARG B CA 1
ATOM 1681 C C . ARG B 1 74 ? 2.846 -12.391 -2.787 1 91.12 74 ARG B C 1
ATOM 1683 O O . ARG B 1 74 ? 2.146 -12.195 -3.785 1 91.12 74 ARG B O 1
ATOM 1690 N N . SER B 1 75 ? 3.172 -11.492 -1.891 1 91.88 75 SER B N 1
ATOM 1691 C CA . SER B 1 75 ? 2.656 -10.141 -2.062 1 91.88 75 SER B CA 1
ATOM 1692 C C . SER B 1 75 ? 3.791 -9.125 -2.174 1 91.88 75 SER B C 1
ATOM 1694 O O . SER B 1 75 ? 4.844 -9.289 -1.552 1 91.88 75 SER B O 1
ATOM 1696 N N . HIS B 1 76 ? 3.693 -8.141 -2.973 1 92.62 76 HIS B N 1
ATOM 1697 C CA . HIS B 1 76 ? 4.48 -6.914 -3.078 1 92.62 76 HIS B CA 1
ATOM 1698 C C . HIS B 1 76 ? 3.592 -5.676 -2.986 1 92.62 76 HIS B C 1
ATOM 1700 O O . HIS B 1 76 ? 2.895 -5.336 -3.945 1 92.62 76 HIS B O 1
ATOM 1706 N N . HIS B 1 77 ? 3.748 -5.008 -1.814 1 93.44 77 HIS B N 1
ATOM 1707 C CA . HIS B 1 77 ? 2.742 -4 -1.497 1 93.44 77 HIS B CA 1
ATOM 1708 C C . HIS B 1 77 ? 3.389 -2.662 -1.158 1 93.44 77 HIS B C 1
ATOM 1710 O O . HIS B 1 77 ? 3.207 -2.143 -0.055 1 93.44 77 HIS B O 1
ATOM 1716 N N . PRO B 1 78 ? 4.102 -2.035 -2.131 1 93.69 78 PRO B N 1
ATOM 1717 C CA . PRO B 1 78 ? 4.559 -0.672 -1.855 1 93.69 78 PRO B CA 1
ATOM 1718 C C . PRO B 1 78 ? 3.408 0.327 -1.759 1 93.69 78 PRO B C 1
ATOM 1720 O O . PRO B 1 78 ? 2.391 0.171 -2.439 1 93.69 78 PRO B O 1
ATOM 1723 N N . VAL B 1 79 ? 3.57 1.312 -0.961 1 94.25 79 VAL B N 1
ATOM 1724 C CA . VAL B 1 79 ? 2.598 2.383 -0.778 1 94.25 79 VAL B CA 1
ATOM 1725 C C . VAL B 1 79 ? 3.311 3.732 -0.773 1 94.25 79 VAL B C 1
ATOM 1727 O O . VAL B 1 79 ? 4.539 3.793 -0.694 1 94.25 79 VAL B O 1
ATOM 1730 N N . CYS B 1 80 ? 2.547 4.73 -0.933 1 94.81 80 CYS B N 1
ATOM 1731 C CA . CYS B 1 80 ? 3.123 6.07 -0.973 1 94.81 80 CYS B CA 1
ATOM 1732 C C . CYS B 1 80 ? 3.428 6.578 0.433 1 94.81 80 CYS B C 1
ATOM 1734 O O . CYS B 1 80 ? 2.514 6.789 1.231 1 94.81 80 CYS B O 1
ATOM 1736 N N . LEU B 1 81 ? 4.734 6.793 0.698 1 95.5 81 LEU B N 1
ATOM 1737 C CA . LEU B 1 81 ? 5.203 7.176 2.025 1 95.5 81 LEU B CA 1
ATOM 1738 C C . LEU B 1 81 ? 6.02 8.461 1.963 1 95.5 81 LEU B C 1
ATOM 1740 O O . LEU B 1 81 ? 6.52 8.836 0.897 1 95.5 81 LEU B O 1
ATOM 1744 N N . PHE B 1 82 ? 6.105 9.07 3.209 1 95.5 82 PHE B N 1
ATOM 1745 C CA . PHE B 1 82 ? 7.133 10.094 3.365 1 95.5 82 PHE B CA 1
ATOM 1746 C C . PHE B 1 82 ? 8.523 9.492 3.182 1 95.5 82 PHE B C 1
ATOM 1748 O O . PHE B 1 82 ? 8.898 8.555 3.883 1 95.5 82 PHE B O 1
ATOM 1755 N N . ASP B 1 83 ? 9.305 9.953 2.242 1 95.44 83 ASP B N 1
ATOM 1756 C CA . ASP B 1 83 ? 10.703 9.57 2.1 1 95.44 83 ASP B CA 1
ATOM 1757 C C . ASP B 1 83 ? 11.594 10.367 3.055 1 95.44 83 ASP B C 1
ATOM 1759 O O . ASP B 1 83 ? 12.297 9.781 3.883 1 95.44 83 ASP B O 1
ATOM 1763 N N . THR B 1 84 ? 11.539 11.664 2.971 1 96.56 84 THR B N 1
ATOM 1764 C CA . THR B 1 84 ? 12.195 12.578 3.9 1 96.56 84 THR B CA 1
ATOM 1765 C C . THR B 1 84 ? 11.211 13.633 4.398 1 96.56 84 THR B C 1
ATOM 1767 O O . THR B 1 84 ? 10.406 14.156 3.625 1 96.56 84 THR B O 1
ATOM 1770 N N . ARG B 1 85 ? 11.328 13.906 5.73 1 96.44 85 ARG B N 1
ATOM 1771 C CA . ARG B 1 85 ? 10.43 14.875 6.348 1 96.44 85 ARG B CA 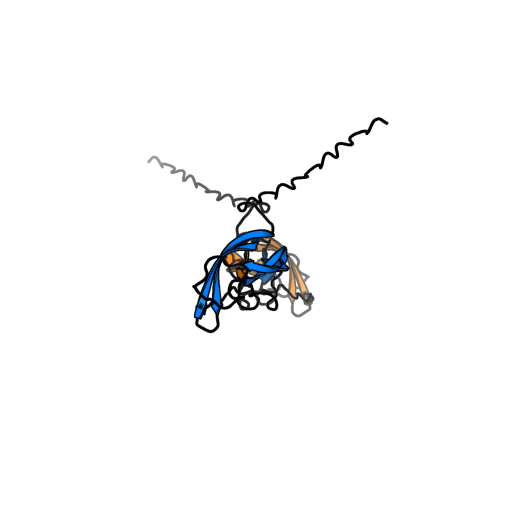1
ATOM 1772 C C . ARG B 1 85 ? 11.219 16.016 7 1 96.44 85 ARG B C 1
ATOM 1774 O O . ARG B 1 85 ? 12.414 15.867 7.27 1 96.44 85 ARG B O 1
ATOM 178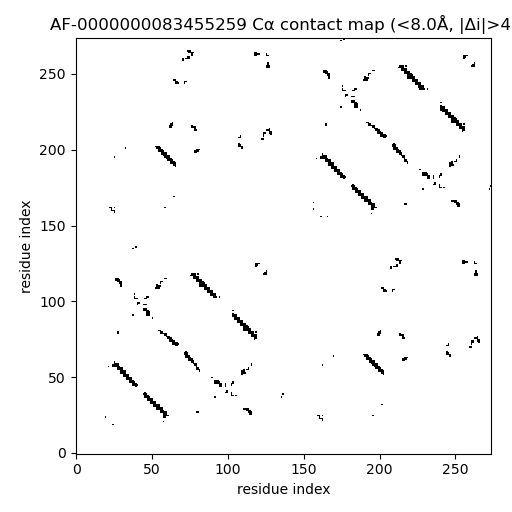1 N N . GLU B 1 86 ? 10.594 17.094 7.234 1 97.19 86 GLU B N 1
ATOM 1782 C CA . GLU B 1 86 ? 11.164 18.203 7.996 1 97.19 86 GLU B CA 1
ATOM 1783 C C . GLU B 1 86 ? 10.148 18.766 8.984 1 97.19 86 GLU B C 1
ATOM 1785 O O . GLU B 1 86 ? 8.938 18.609 8.805 1 97.19 86 GLU B O 1
ATOM 1790 N N . ILE B 1 87 ? 10.672 19.359 10.055 1 96.69 87 ILE B N 1
ATOM 1791 C CA . ILE B 1 87 ? 9.828 20.062 11.023 1 96.69 87 ILE B CA 1
ATOM 1792 C C . ILE B 1 87 ? 9.578 21.484 10.547 1 96.69 87 ILE B C 1
ATOM 1794 O O . ILE B 1 87 ? 10.5 22.188 10.125 1 96.69 87 ILE B O 1
ATOM 1798 N N . ALA B 1 88 ? 8.336 21.859 10.547 1 96.62 88 ALA B N 1
ATOM 1799 C CA . ALA B 1 88 ? 7.949 23.219 10.203 1 96.62 88 ALA B CA 1
ATOM 1800 C C . ALA B 1 88 ? 7.09 23.844 11.297 1 96.62 88 ALA B C 1
ATOM 1802 O O . ALA B 1 88 ? 6.574 23.141 12.172 1 96.62 88 ALA B O 1
ATOM 1803 N N . VAL B 1 89 ? 7.062 25.203 11.305 1 96.88 89 VAL B N 1
ATOM 1804 C CA . VAL B 1 89 ? 6.262 25.938 12.289 1 96.88 89 VAL B CA 1
ATOM 1805 C C . VAL B 1 89 ? 5.324 26.906 11.57 1 96.88 89 VAL B C 1
ATOM 1807 O O . VAL B 1 89 ? 5.746 27.641 10.672 1 96.88 89 VAL B O 1
ATOM 1810 N N . ALA B 1 90 ? 4.113 26.828 11.969 1 97.06 90 ALA B N 1
ATOM 1811 C CA . ALA B 1 90 ? 3.129 27.797 11.477 1 97.06 90 ALA B CA 1
ATOM 1812 C C . ALA B 1 90 ? 2.656 28.719 12.602 1 97.06 90 ALA B C 1
ATOM 1814 O O . ALA B 1 90 ? 2.463 28.281 13.734 1 97.06 90 ALA B O 1
ATOM 1815 N N . LYS B 1 91 ? 2.506 29.953 12.25 1 97.69 91 LYS B N 1
ATOM 1816 C CA . LYS B 1 91 ? 1.896 30.875 13.203 1 97.69 91 LYS B CA 1
ATOM 1817 C C . LYS B 1 91 ? 0.385 30.953 13 1 97.69 91 LYS B C 1
ATOM 1819 O O . LYS B 1 91 ? -0.088 31.391 11.953 1 97.69 91 LYS B O 1
ATOM 1824 N N . LEU B 1 92 ? -0.357 30.594 14 1 98.06 92 LEU B N 1
ATOM 1825 C CA . LEU B 1 92 ? -1.814 30.578 13.938 1 98.06 92 LEU B CA 1
ATOM 1826 C C . LEU B 1 92 ? -2.377 32 14.055 1 98.06 92 LEU B C 1
ATOM 1828 O O . LEU B 1 92 ? -1.924 32.781 14.891 1 98.06 92 LEU B O 1
ATOM 1832 N N . SER B 1 93 ? -3.395 32.375 13.266 1 97.25 93 SER B N 1
ATOM 1833 C CA . SER B 1 93 ? -3.826 33.781 13.133 1 97.25 93 SER B CA 1
ATOM 1834 C C . SER B 1 93 ? -5.027 34.062 14.023 1 97.25 93 SER B C 1
ATOM 1836 O O . SER B 1 93 ? -5.355 35.219 14.266 1 97.25 93 SER B O 1
ATOM 1838 N N . ASN B 1 94 ? -5.758 33.031 14.453 1 98.31 94 ASN B N 1
ATOM 1839 C CA . ASN B 1 94 ? -6.961 33.25 15.258 1 98.31 94 ASN B CA 1
ATOM 1840 C C . ASN B 1 94 ? -6.746 32.844 16.703 1 98.31 94 ASN B C 1
ATOM 1842 O O . ASN B 1 94 ? -6.961 31.688 17.078 1 98.31 94 ASN B O 1
ATOM 1846 N N . CYS B 1 95 ? -6.434 33.844 17.438 1 98.31 95 CYS B N 1
ATOM 1847 C CA . CYS B 1 95 ? -6.164 33.531 18.828 1 98.31 95 CYS B CA 1
ATOM 1848 C C . CYS B 1 95 ? -7.148 34.25 19.75 1 98.31 95 CYS B C 1
ATOM 1850 O O . CYS B 1 95 ? -7.543 35.406 19.469 1 98.31 95 CYS B O 1
ATOM 1852 N N . ASP B 1 96 ? -7.473 33.594 20.859 1 97.81 96 ASP B N 1
ATOM 1853 C CA . ASP B 1 96 ? -8.258 34.219 21.922 1 97.81 96 ASP B CA 1
ATOM 1854 C C . ASP B 1 96 ? -7.492 35.375 22.562 1 97.81 96 ASP B C 1
ATOM 1856 O O . ASP B 1 96 ? -6.262 35.406 22.562 1 97.81 96 ASP B O 1
ATOM 1860 N N . PRO B 1 97 ? -8.336 36.281 23.109 1 96.81 97 PRO B N 1
ATOM 1861 C CA . PRO B 1 97 ? -7.66 37.375 23.828 1 96.81 97 PRO B CA 1
ATOM 1862 C C . PRO B 1 97 ? -6.82 36.875 25 1 96.81 97 PRO B C 1
ATOM 1864 O O . PRO B 1 97 ? -7.223 35.938 25.703 1 96.81 97 PRO B O 1
ATOM 1867 N N . ASP B 1 98 ? -5.621 37.406 25.141 1 96.38 98 ASP B N 1
ATOM 1868 C CA . ASP B 1 98 ? -4.719 37.219 26.266 1 96.38 98 ASP B CA 1
ATOM 1869 C C . ASP B 1 98 ? -4.199 35.781 26.312 1 96.38 98 ASP B C 1
ATOM 1871 O O . ASP B 1 98 ? -3.932 35.25 27.391 1 96.38 98 ASP B O 1
ATOM 1875 N N . VAL B 1 99 ? -4.215 35.125 25.172 1 97.38 99 VAL B N 1
ATOM 1876 C CA . VAL B 1 99 ? -3.674 33.781 25.109 1 97.38 99 VAL B CA 1
ATOM 1877 C C . VAL B 1 99 ? -2.207 33.781 25.531 1 97.38 99 VAL B C 1
ATOM 1879 O O . VAL B 1 99 ? -1.492 34.75 25.297 1 97.38 99 VAL B O 1
ATOM 1882 N N . GLU B 1 100 ? -1.731 32.719 26.109 1 97.5 100 GLU B N 1
ATOM 1883 C CA . GLU B 1 100 ? -0.331 32.625 26.516 1 97.5 100 GLU B CA 1
ATOM 1884 C C . GLU B 1 100 ? 0.594 32.719 25.297 1 97.5 100 GLU B C 1
ATOM 1886 O O . GLU B 1 100 ? 0.334 32.094 24.266 1 97.5 100 GLU B O 1
ATOM 1891 N N . PRO B 1 101 ? 1.741 33.531 25.516 1 96.44 101 PRO B N 1
ATOM 1892 C CA . PRO B 1 101 ? 2.689 33.625 24.406 1 96.44 101 PRO B CA 1
ATOM 1893 C C . PRO B 1 101 ? 3.182 32.25 23.953 1 96.44 101 PRO B C 1
ATOM 1895 O O . PRO B 1 101 ? 3.453 31.375 24.781 1 96.44 101 PRO B O 1
ATOM 1898 N N . GLY B 1 102 ? 3.266 32 22.656 1 97.5 102 GLY B N 1
ATOM 1899 C CA . GLY B 1 102 ? 3.74 30.75 22.109 1 97.5 102 GLY B CA 1
ATOM 1900 C C . GLY B 1 102 ? 2.617 29.844 21.641 1 97.5 102 GLY B C 1
ATOM 1901 O O . GLY B 1 102 ? 2.852 28.891 20.906 1 97.5 102 GLY B O 1
ATOM 1902 N N . THR B 1 103 ? 1.42 30.109 22.172 1 97.69 103 THR B N 1
ATOM 1903 C CA . THR B 1 103 ? 0.272 29.297 21.797 1 97.69 103 THR B CA 1
ATOM 1904 C C . THR B 1 103 ? -0.032 29.438 20.312 1 97.69 103 THR B C 1
ATOM 1906 O O . THR B 1 103 ? -0.619 28.531 19.703 1 97.69 103 THR B O 1
ATOM 1909 N N . GLU B 1 104 ? 0.398 30.484 19.688 1 97.5 104 GLU B N 1
ATOM 1910 C CA . GLU B 1 104 ? 0.132 30.75 18.281 1 97.5 104 GLU B CA 1
ATOM 1911 C C . GLU B 1 104 ? 1.08 29.953 17.391 1 97.5 104 GLU B C 1
ATOM 1913 O O . GLU B 1 104 ? 0.864 29.844 16.188 1 97.5 104 GLU B O 1
ATOM 1918 N N . LEU B 1 105 ? 2.174 29.391 17.922 1 97.75 105 LEU B N 1
ATOM 1919 C CA . LEU B 1 105 ? 3.146 28.641 17.156 1 97.75 105 LEU B CA 1
ATOM 1920 C C . LEU B 1 105 ? 2.775 27.156 17.109 1 97.75 105 LEU B C 1
ATOM 1922 O O . LEU B 1 105 ? 2.713 26.5 18.141 1 97.75 105 LEU B O 1
ATOM 1926 N N . TYR B 1 106 ? 2.525 26.703 15.922 1 96.5 106 TYR B N 1
ATOM 1927 C CA . TYR B 1 106 ? 2.137 25.312 15.727 1 96.5 106 TYR B CA 1
ATOM 1928 C C . TYR B 1 106 ? 3.207 24.547 14.961 1 96.5 106 TYR B C 1
ATOM 1930 O O . TYR B 1 106 ? 3.5 24.875 13.805 1 96.5 106 TYR B O 1
ATOM 1938 N N . GLN B 1 107 ? 3.779 23.5 15.578 1 95.88 107 GLN B N 1
ATOM 1939 C CA . GLN B 1 107 ? 4.824 22.688 14.961 1 95.88 107 GLN B CA 1
ATOM 1940 C C . GLN B 1 107 ? 4.238 21.438 14.305 1 95.88 107 GLN B C 1
ATOM 1942 O O . GLN B 1 107 ? 3.354 20.797 14.875 1 95.88 107 GLN B O 1
ATOM 1947 N N . PHE B 1 108 ? 4.711 21.141 13.125 1 95.56 108 PHE B N 1
ATOM 1948 C CA . PHE B 1 108 ? 4.246 19.953 12.414 1 95.56 108 PHE B CA 1
ATOM 1949 C C . PHE B 1 108 ? 5.336 19.406 11.5 1 95.56 108 PHE B C 1
ATOM 1951 O O . PHE B 1 108 ? 6.363 20.062 11.297 1 95.56 108 PHE B O 1
ATOM 1958 N N . GLN B 1 109 ? 5.105 18.203 11.016 1 95.38 109 GLN B N 1
ATOM 1959 C CA . GLN B 1 109 ? 6.039 17.578 10.086 1 95.38 109 GLN B CA 1
ATOM 1960 C C . GLN B 1 109 ? 5.457 17.547 8.672 1 95.38 109 GLN B C 1
ATOM 1962 O O . GLN B 1 109 ? 4.266 17.297 8.492 1 95.38 109 GLN B O 1
ATOM 1967 N N . GLN B 1 110 ? 6.293 17.812 7.727 1 96.25 110 GLN B N 1
ATOM 1968 C CA . GLN B 1 110 ? 5.812 17.766 6.348 1 96.25 110 GLN B CA 1
ATOM 1969 C C . GLN B 1 110 ? 6.832 17.078 5.438 1 96.25 110 GLN B C 1
ATOM 1971 O O . GLN B 1 110 ? 8 16.953 5.801 1 96.25 110 GLN B O 1
ATOM 1976 N N . ALA B 1 111 ? 6.371 16.719 4.312 1 97 111 ALA B N 1
ATOM 1977 C CA . ALA B 1 111 ? 7.188 15.938 3.383 1 97 111 ALA B CA 1
ATOM 1978 C C . ALA B 1 111 ? 8.188 16.828 2.65 1 97 111 ALA B C 1
ATOM 1980 O O . ALA B 1 111 ? 7.809 17.875 2.104 1 97 111 ALA B O 1
ATOM 1981 N N . ILE B 1 112 ? 9.453 16.438 2.715 1 97.88 112 ILE B N 1
ATOM 1982 C CA . ILE B 1 112 ? 10.445 17.016 1.807 1 97.88 112 ILE B CA 1
ATOM 1983 C C . ILE B 1 112 ? 10.422 16.25 0.481 1 97.88 112 ILE B C 1
ATOM 1985 O O . ILE B 1 112 ? 10.492 16.859 -0.589 1 97.88 112 ILE B O 1
ATOM 1989 N N . SER B 1 113 ? 10.305 14.906 0.57 1 97.19 113 SER B N 1
ATOM 1990 C CA . SER B 1 113 ? 10.203 14.031 -0.592 1 97.19 113 SER B CA 1
ATOM 1991 C C . SER B 1 113 ? 9.289 12.852 -0.316 1 97.19 113 SER B C 1
ATOM 1993 O O . SER B 1 113 ? 8.992 12.539 0.842 1 97.19 113 SER B O 1
ATOM 1995 N N . CYS B 1 114 ? 8.734 12.336 -1.36 1 96.62 114 CYS B N 1
ATOM 1996 C CA . CYS B 1 114 ? 7.832 11.188 -1.291 1 96.62 114 CYS B CA 1
ATOM 1997 C C . CYS B 1 114 ? 8.336 10.039 -2.154 1 96.62 114 CYS B C 1
ATOM 1999 O O . CYS B 1 114 ? 9.055 10.258 -3.129 1 96.62 114 CYS B O 1
ATOM 2001 N N . ARG B 1 115 ? 7.941 8.773 -1.757 1 95.81 115 ARG B N 1
ATOM 2002 C CA . ARG B 1 115 ? 8.398 7.617 -2.518 1 95.81 115 ARG B CA 1
ATOM 2003 C C . ARG B 1 115 ? 7.477 6.422 -2.309 1 95.81 115 ARG B C 1
ATOM 2005 O O . ARG B 1 115 ? 6.828 6.305 -1.267 1 95.81 115 ARG B O 1
ATOM 2012 N N . CYS B 1 116 ? 7.395 5.621 -3.404 1 95.12 116 CYS B N 1
ATOM 2013 C CA . CYS B 1 116 ? 6.797 4.305 -3.232 1 95.12 116 CYS B CA 1
ATOM 2014 C C . CYS B 1 116 ? 7.75 3.363 -2.504 1 95.12 116 CYS B C 1
ATOM 2016 O O . CYS B 1 116 ? 8.844 3.08 -2.992 1 95.12 116 CYS B O 1
ATOM 2018 N N . LEU B 1 117 ? 7.293 2.918 -1.283 1 93.31 117 LEU B N 1
ATOM 2019 C CA . LEU B 1 117 ? 8.094 2.004 -0.476 1 93.31 117 LEU B CA 1
ATOM 2020 C C . LEU B 1 117 ? 7.211 0.974 0.219 1 93.31 117 LEU B C 1
ATOM 2022 O O . LEU B 1 117 ? 6.02 1.211 0.425 1 93.31 117 LEU B O 1
ATOM 2026 N N . VAL B 1 118 ? 7.852 -0.175 0.5 1 92 118 VAL B N 1
ATOM 2027 C CA . VAL B 1 118 ? 7.137 -1.15 1.314 1 92 118 VAL B CA 1
ATOM 2028 C C . VAL B 1 118 ? 6.934 -0.598 2.725 1 92 118 VAL B C 1
ATOM 2030 O O . VAL B 1 118 ? 7.852 -0.019 3.309 1 92 118 VAL B O 1
ATOM 2033 N N . CYS B 1 119 ? 5.754 -0.763 3.215 1 89.75 119 CYS B N 1
ATOM 2034 C CA . CYS B 1 119 ? 5.375 -0.228 4.516 1 89.75 119 CYS B CA 1
ATOM 2035 C C . CYS B 1 119 ? 6.152 -0.912 5.637 1 89.75 119 CYS B C 1
ATOM 2037 O O . CYS B 1 119 ? 6.359 -2.127 5.602 1 89.75 119 CYS B O 1
ATOM 2039 N N . LYS B 1 120 ? 6.555 -0.155 6.578 1 86.56 120 LYS B N 1
ATOM 2040 C CA . LYS B 1 120 ? 7.156 -0.647 7.812 1 86.56 120 LYS B CA 1
ATOM 2041 C C . LYS B 1 120 ? 6.344 -0.219 9.031 1 86.56 120 LYS B C 1
ATOM 2043 O O . LYS B 1 120 ? 6.105 0.972 9.234 1 86.56 120 LYS B O 1
ATOM 2048 N N . SER B 1 121 ? 5.973 -1.215 9.852 1 83.88 121 SER B N 1
ATOM 2049 C CA . SER B 1 121 ? 5.129 -0.941 11.008 1 83.88 121 SER B CA 1
ATOM 2050 C C . SER B 1 121 ? 5.809 0.031 11.969 1 83.88 121 SER B C 1
ATOM 2052 O O . SER B 1 121 ? 5.137 0.713 12.742 1 83.88 121 SER B O 1
ATOM 2054 N N . SER B 1 122 ? 7.145 0.069 11.898 1 83.5 122 SER B N 1
ATOM 2055 C CA . SER B 1 122 ? 7.891 0.979 12.758 1 83.5 122 SER B CA 1
ATOM 2056 C C . SER B 1 122 ? 7.711 2.43 12.32 1 83.5 122 SER B C 1
ATOM 2058 O O . SER B 1 122 ? 7.996 3.354 13.086 1 83.5 122 SER B O 1
ATOM 2060 N N . GLU B 1 123 ? 7.223 2.617 11.062 1 82.94 123 GLU B N 1
ATOM 2061 C CA . GLU B 1 123 ? 7.195 3.975 10.523 1 82.94 123 GLU B CA 1
ATOM 2062 C C . GLU B 1 123 ? 5.77 4.426 10.227 1 82.94 123 GLU B C 1
ATOM 2064 O O . GLU B 1 123 ? 5.488 5.625 10.188 1 82.94 123 GLU B O 1
ATOM 2069 N N . ALA B 1 124 ? 4.938 3.496 10 1 82.81 124 ALA B N 1
ATOM 2070 C CA . ALA B 1 124 ? 3.561 3.818 9.625 1 82.81 124 ALA B CA 1
ATOM 2071 C C . ALA B 1 124 ? 2.615 2.672 9.977 1 82.81 124 ALA B C 1
ATOM 2073 O O . ALA B 1 124 ? 3.059 1.555 10.258 1 82.81 124 ALA B O 1
ATOM 2074 N N . SER B 1 125 ? 1.269 3.021 9.992 1 82.12 125 SER B N 1
ATOM 2075 C CA . SER B 1 125 ? 0.268 1.966 10.102 1 82.12 125 SER B CA 1
ATOM 2076 C C . SER B 1 125 ? 0.094 1.227 8.781 1 82.12 125 SER B C 1
ATOM 2078 O O . SER B 1 125 ? -0.373 1.804 7.797 1 82.12 125 SER B O 1
ATOM 2080 N N . CYS B 1 126 ? 0.458 0.059 8.711 1 83.75 126 CYS B N 1
ATOM 2081 C CA . CYS B 1 126 ? 0.428 -0.698 7.469 1 83.75 126 CYS B CA 1
ATOM 2082 C C . CYS B 1 126 ? -0.941 -1.331 7.246 1 83.75 126 CYS B C 1
ATOM 2084 O O . CYS B 1 126 ? -1.276 -1.72 6.125 1 83.75 126 CYS B O 1
ATOM 2086 N N . GLU B 1 127 ? -1.719 -1.491 8.344 1 79.06 127 GLU B N 1
ATOM 2087 C CA . GLU B 1 127 ? -3.059 -2.062 8.234 1 79.06 127 GLU B CA 1
ATOM 2088 C C . GLU B 1 127 ? -4.129 -0.977 8.305 1 79.06 127 GLU B C 1
ATOM 2090 O O . GLU B 1 127 ? -5.316 -1.277 8.438 1 79.06 127 GLU B O 1
ATOM 2095 N N . GLY B 1 128 ? -3.826 0.282 7.953 1 63.91 128 GLY B N 1
ATOM 2096 C CA . GLY B 1 128 ? -4.766 1.389 8.023 1 63.91 128 GLY B CA 1
ATOM 2097 C C . GLY B 1 128 ? -5.031 1.855 9.445 1 63.91 128 GLY B C 1
ATOM 2098 O O . GLY B 1 128 ? -4.652 1.184 10.406 1 63.91 128 GLY B O 1
ATOM 2099 N N . LEU B 1 129 ? -5.324 3.268 9.594 1 58 129 LEU B N 1
ATOM 2100 C CA . LEU B 1 129 ? -5.598 3.887 10.891 1 58 129 LEU B CA 1
ATOM 2101 C C . LEU B 1 129 ? -6.859 3.299 11.516 1 58 129 LEU B C 1
ATOM 2103 O O . LEU B 1 129 ? -7.832 3.012 10.812 1 58 129 LEU B O 1
ATOM 2107 N N . ARG B 1 130 ? -6.766 2.408 12.594 1 47.56 130 ARG B N 1
ATOM 2108 C CA . ARG B 1 130 ? -7.918 2.352 13.492 1 47.56 130 ARG B CA 1
ATOM 2109 C C . ARG B 1 130 ? -8.18 3.711 14.133 1 47.56 130 ARG B C 1
ATOM 2111 O O . ARG B 1 130 ? -7.539 4.066 15.125 1 47.56 130 ARG B O 1
ATOM 2118 N N . TYR B 1 131 ? -8.289 4.641 13.328 1 38.12 131 TYR B N 1
ATOM 2119 C CA . TYR B 1 131 ? -8.391 5.977 13.906 1 38.12 131 TYR B CA 1
ATOM 2120 C C . TYR B 1 131 ? -9.586 6.074 14.852 1 38.12 131 TYR B C 1
ATOM 2122 O O . TYR B 1 131 ? -10.719 5.812 14.453 1 38.12 131 TYR B O 1
ATOM 2130 N N . ARG B 1 132 ? -9.414 5.828 16 1 39.5 132 ARG B N 1
ATOM 2131 C CA . ARG B 1 132 ? -10.344 6.371 17 1 39.5 132 ARG B CA 1
ATOM 2132 C C . ARG B 1 132 ? -10.234 7.887 17.078 1 39.5 132 ARG B C 1
ATOM 2134 O O . ARG B 1 132 ? -9.156 8.43 17.328 1 39.5 132 ARG B O 1
ATOM 2141 N N . PRO B 1 133 ? -11.219 8.562 16.594 1 34.19 133 PRO B N 1
ATOM 2142 C CA . PRO B 1 133 ? -11.258 10.023 16.703 1 34.19 133 PRO B CA 1
ATOM 2143 C C . PRO B 1 133 ? -10.836 10.523 18.094 1 34.19 133 PRO B C 1
ATOM 2145 O O . PRO B 1 133 ? -11.438 10.141 19.094 1 34.19 133 PRO B O 1
ATOM 2148 N N . VAL B 1 134 ? -9.703 10.508 18.422 1 35.47 134 VAL B N 1
ATOM 2149 C CA . VAL B 1 134 ? -9.469 11.148 19.703 1 35.47 134 VAL B CA 1
ATOM 2150 C C . VAL B 1 134 ? -9.758 12.648 19.594 1 35.47 134 VAL B C 1
ATOM 2152 O O . VAL B 1 134 ? -9.289 13.312 18.672 1 35.47 134 VAL B O 1
ATOM 2155 N N . PRO B 1 135 ? -10.688 13.148 20.328 1 32.31 135 PRO B N 1
ATOM 2156 C CA . PRO B 1 135 ? -11.055 14.562 20.359 1 32.31 135 PRO B CA 1
ATOM 2157 C C . PRO B 1 135 ? -9.852 15.484 20.547 1 32.31 135 PRO B C 1
ATOM 2159 O O . PRO B 1 135 ? -8.859 15.102 21.172 1 32.31 135 PRO B O 1
ATOM 2162 N N . ALA B 1 136 ? -9.531 16.328 19.547 1 37.31 136 ALA B N 1
ATOM 2163 C CA . ALA B 1 136 ? -8.57 17.406 19.766 1 37.31 136 ALA B CA 1
ATOM 2164 C C . ALA B 1 136 ? -8.703 18 21.156 1 37.31 136 ALA B C 1
ATOM 2166 O O . ALA B 1 136 ? -9.797 18.391 21.578 1 37.31 136 ALA B O 1
ATOM 2167 N N . GLY B 1 137 ? -7.863 17.594 22.109 1 28.67 137 GLY B N 1
ATOM 2168 C CA . GLY B 1 137 ? -7.871 18.344 23.359 1 28.67 137 GLY B CA 1
ATOM 2169 C C . GLY B 1 137 ? -7.562 19.828 23.156 1 28.67 137 GLY B C 1
ATOM 2170 O O . GLY B 1 137 ? -6.988 20.219 22.141 1 28.67 137 GLY B O 1
#

Nearest PDB structures (foldseek):
  8end-assembly1_B  TM=7.362E-01  e=2.690E-05  Caenorhabditis elegans
  8enf-assembly1_B  TM=7.662E-01  e=8.776E-05  Caenorhabditis elegans
  4jph-assembly2_D  TM=6.425E-01  e=7.602E-03  Mus musculus
  5hk5-assembly2_E  TM=6.139E-01  e=1.613E-02  Mus musculus
  5aej-assembly2_B  TM=5.892E-01  e=1.169E-02  Homo sapiens

Solvent-accessible surface area (backbone atoms only — not comparable to full-atom values): 15833 Å² total; per-residue (Å²): 136,84,82,77,80,78,78,79,79,78,78,76,78,74,75,67,75,76,78,77,54,82,84,54,53,71,44,36,34,74,37,82,43,75,47,77,49,71,36,57,38,99,86,66,44,44,16,30,40,76,45,81,38,40,16,20,36,25,18,22,75,10,26,28,38,62,32,91,55,91,85,31,48,45,46,42,41,27,23,20,31,71,66,39,72,44,83,47,76,43,76,39,80,46,60,43,88,88,50,56,89,66,39,36,57,44,75,44,46,28,43,74,39,38,31,63,38,59,34,42,73,93,75,42,58,39,57,35,67,84,71,66,83,66,73,84,122,137,85,79,78,80,78,79,80,79,78,79,77,76,73,75,68,76,75,79,76,55,80,82,52,53,72,43,36,33,72,38,82,43,75,49,76,47,71,36,58,39,99,85,64,44,43,16,30,40,77,43,81,38,40,16,20,35,26,18,21,75,10,27,28,38,62,33,89,55,90,85,31,48,46,46,41,41,26,23,19,32,71,66,39,72,44,82,45,76,43,75,38,79,47,60,43,87,87,50,56,90,67,37,36,56,45,75,45,46,28,42,74,38,37,31,63,38,59,34,41,74,93,75,42,58,39,58,35,68,82,70,66,84,66,75,83,117

pLDDT: mean 83.09, std 19.74, range [28.61, 98.31]

Organism: Laodelphax striatellus (NCBI:txid195883)

Radius of gyration: 28.56 Å; Cα contacts (8 Å, |Δi|>4): 617; chains: 2; bounding box: 81×102×75 Å

InterPro domains:
  IPR001545 Gonadotropin, beta subunit [PTHR11515] (6-133)
  IPR001545 Gonadotropin, beta subunit [cd00069] (28-129)
  IPR006208 Glycoprotein hormone subunit beta [PF00007] (48-132)
  IPR029034 Cystine-knot cytokine [G3DSA:2.10.90.10] (22-135)
  IPR029034 Cystine-knot cytokine [SSF57501] (26-133)

Sequence (274 aa):
MFLETVTVMWLVLSVAAQQVDPSSTLDCHRRVYNHKVSKSDSQGRLCWDTISVMSCWGRCDSNEISDWRFPYKRSHHPVCLFDTREIAVAKLSNCDPDVEPGTELYQFQQAISCRCLVCKSSEASCEGLRYRPVPAGMFLETVTVMWLVLSVAAQQVDPSSTLDCHRRVYNHKVSKSDSQGRLCWDTISVMSCWGRCDSNEISDWRFPYKRSHHPVCLFDTREIAVAKLSNCDPDVEPGTELYQFQQAISCRCLVCKSSEASCEGLRYRPVPAG

Foldseek 3Di:
DPPPPPPPPPPPPPPPPPPDDQVDFAWKWWDKDWDKDWFADPVGWIFIDIDIATAIDHHYDWDWDADPDPVRIDIDDWDKDQPDKDKDWDFGDDTDPPGDPPRRIDIDMHHPDMGTDDDDPVGDDPPDDPDDPDPPD/DDPDPPPPPPPPPPPPPPPDDQVDFAWKWWDKDWDKDWFADPVGWIFIDIDIATAIDHHYDWDWDAAPDPVRIDIDDWDKDQPDKDKDWDFGDDTDPPGDPPRRIDIDMHHPTMGGDDDDPVGDDPPDDPDDPDDPD

Secondary structure (DSSP, 8-state):
---------------------TTT--SEEEEEEEEEEEEE-TTS-EEEEEEEEEEEEEEEEEEEEE-SSTTTEEEE-EEEEEEEEEEEEEE-SEE-TTPPTTTTEEEEEEEEEEEEEE--TTTS-TT----------/---------------------TTT--SEEEEEEEEEEEEE-TTS-EEEEEEEEEEEEEEEEEEEEE-SSTTTEEEE-EEEEEEEEEEEEEE-SEE-TTPPTTTTEEEEEEEEEEEEEE--TTTS-TT----------